Protein AF-A0A218ZI82-F1 (afdb_monomer_lite)

Secondary structure (DSSP, 8-state):
--GGGT---HHHHHHHHHHHHHHHHHHHHHHHHHT---SSS--HHHHHHHHHHHHHHHHHHHHHHHHHHHHHHHHHHHHHHHHHHHHHHHHHHHHHHHHHHHHHHHHHHHHHHHTS-----TTTTT--TT---TTTTSTT--GGGGS-PPPHHHHHHH-GGGTT--HHHHHHHHHHHHHHHHHHHHHHHHHHHHHHHHHHHHHHHHHHHHHHHHHHHHHHHHHHHHHHHHHHHHHHHHTS-----

Structure (mmCIF, N/CA/C/O backbone):
data_AF-A0A218ZI82-F1
#
_entry.id   AF-A0A218ZI82-F1
#
loop_
_atom_site.group_PDB
_atom_site.id
_atom_site.type_symbol
_atom_site.label_atom_id
_atom_site.label_alt_id
_atom_site.label_comp_id
_atom_site.label_asym_id
_atom_site.label_entity_id
_atom_site.label_seq_id
_atom_site.pdbx_PDB_ins_code
_atom_site.Cartn_x
_atom_site.Cartn_y
_atom_site.Cartn_z
_atom_site.occupancy
_atom_site.B_iso_or_equiv
_atom_site.auth_seq_id
_atom_site.auth_comp_id
_atom_site.auth_asym_id
_atom_site.auth_atom_id
_atom_site.pdbx_PDB_model_num
ATOM 1 N N . MET A 1 1 ? -46.380 2.195 38.149 1.00 50.06 1 MET A N 1
ATOM 2 C CA . MET A 1 1 ? -45.122 1.448 37.975 1.00 50.06 1 MET A CA 1
ATOM 3 C C . MET A 1 1 ? -44.374 1.480 39.283 1.00 50.06 1 MET A C 1
ATOM 5 O O . MET A 1 1 ? -43.946 2.550 39.705 1.00 50.06 1 MET A O 1
ATOM 9 N N . THR A 1 2 ? -44.307 0.345 39.970 1.00 67.00 2 THR A N 1
ATOM 10 C CA . THR A 1 2 ? -43.496 0.243 41.190 1.00 67.00 2 THR A CA 1
ATOM 11 C C . THR A 1 2 ? -42.053 -0.095 40.797 1.00 67.00 2 THR A C 1
ATOM 13 O O . THR A 1 2 ? -41.847 -0.785 39.801 1.00 67.00 2 THR A O 1
ATOM 16 N N . PRO A 1 3 ? -41.025 0.358 41.535 1.00 62.84 3 PRO A N 1
ATOM 17 C CA . PRO A 1 3 ? -39.622 0.081 41.198 1.00 62.84 3 PRO A CA 1
ATOM 18 C C . PRO A 1 3 ? -39.290 -1.423 41.112 1.00 62.84 3 PRO A C 1
ATOM 20 O O . PRO A 1 3 ? -38.352 -1.801 40.417 1.00 62.84 3 PRO A O 1
ATOM 23 N N . LYS A 1 4 ? -40.102 -2.288 41.739 1.00 62.34 4 LYS A N 1
ATOM 24 C CA . LYS A 1 4 ? -40.017 -3.754 41.632 1.00 62.34 4 LYS A CA 1
ATOM 25 C C . LYS A 1 4 ? -40.293 -4.292 40.221 1.00 62.34 4 LYS A C 1
ATOM 27 O O . LYS A 1 4 ? -39.824 -5.374 39.902 1.00 62.34 4 LYS A O 1
ATOM 32 N N . GLU A 1 5 ? -41.028 -3.555 39.389 1.00 69.75 5 GLU A N 1
ATOM 33 C CA . GLU A 1 5 ? -41.383 -3.961 38.017 1.00 69.75 5 GLU A CA 1
ATOM 34 C C . GLU A 1 5 ? -40.323 -3.549 36.980 1.00 69.75 5 GLU A C 1
ATOM 36 O O . GLU A 1 5 ? -40.338 -4.050 35.862 1.00 69.75 5 GLU A O 1
ATOM 41 N N . ILE A 1 6 ? -39.415 -2.630 37.332 1.00 82.06 6 ILE A N 1
ATOM 42 C CA . ILE A 1 6 ? -38.429 -2.033 36.408 1.00 82.06 6 ILE A CA 1
ATOM 43 C C . ILE A 1 6 ? -37.055 -2.701 36.548 1.00 82.06 6 ILE A C 1
ATOM 45 O O . ILE A 1 6 ? -36.291 -2.778 35.588 1.00 82.06 6 ILE A O 1
ATOM 49 N N . VAL A 1 7 ? -36.721 -3.174 37.749 1.00 79.88 7 VAL A N 1
ATOM 50 C CA . VAL A 1 7 ? -35.417 -3.772 38.039 1.00 79.88 7 VAL A CA 1
ATOM 51 C C . VAL A 1 7 ? -35.447 -5.261 37.700 1.00 79.88 7 VAL A C 1
ATOM 53 O O . VAL A 1 7 ? -36.027 -6.052 38.437 1.00 79.88 7 VAL A O 1
ATOM 56 N N . THR A 1 8 ? -34.805 -5.646 36.598 1.00 87.88 8 THR A N 1
ATOM 57 C CA . THR A 1 8 ? -34.736 -7.044 36.126 1.00 87.88 8 THR A CA 1
ATOM 58 C C . THR A 1 8 ? -33.552 -7.822 36.705 1.00 87.88 8 THR A C 1
ATOM 60 O O . THR A 1 8 ? -33.582 -9.048 36.740 1.00 87.88 8 THR A O 1
ATOM 63 N N . ASP A 1 9 ? -32.500 -7.124 37.141 1.00 86.69 9 ASP A N 1
ATOM 64 C CA . ASP A 1 9 ? -31.278 -7.754 37.643 1.00 86.69 9 ASP A CA 1
ATOM 65 C C . ASP A 1 9 ? -31.524 -8.403 39.021 1.00 86.69 9 ASP A C 1
ATOM 67 O O . ASP A 1 9 ? -31.965 -7.710 39.948 1.00 86.69 9 ASP A O 1
ATOM 71 N N . PRO A 1 10 ? -31.223 -9.704 39.194 1.00 88.12 10 PRO A N 1
ATOM 72 C CA . PRO A 1 10 ? -31.489 -10.427 40.435 1.00 88.12 10 PRO A CA 1
ATOM 73 C C . PRO A 1 10 ? -30.726 -9.854 41.639 1.00 88.12 10 PRO A C 1
ATOM 75 O O . PRO A 1 10 ? -31.254 -9.842 42.751 1.00 88.12 10 PRO A O 1
ATOM 78 N N . SER A 1 11 ? -29.509 -9.335 41.446 1.00 86.81 11 SER A N 1
ATOM 79 C CA . SER A 1 11 ? -28.712 -8.735 42.525 1.00 86.81 11 SER A CA 1
ATOM 80 C C . SER A 1 11 ? -29.319 -7.414 43.010 1.00 86.81 11 SER A C 1
ATOM 82 O O . SER A 1 11 ? -29.399 -7.154 44.214 1.00 86.81 11 SER A O 1
ATOM 84 N N . LEU A 1 12 ? -29.838 -6.611 42.077 1.00 86.19 12 LEU A N 1
ATOM 85 C CA . LEU A 1 12 ? -30.515 -5.353 42.376 1.00 86.19 12 LEU A CA 1
ATOM 86 C C . LEU A 1 12 ? -31.898 -5.586 42.992 1.00 86.19 12 LEU A C 1
ATOM 88 O O . LEU A 1 12 ? -32.300 -4.832 43.876 1.00 86.19 12 LEU A O 1
ATOM 92 N N . GLN A 1 13 ? -32.605 -6.645 42.590 1.00 89.81 13 GLN A N 1
ATOM 93 C CA . GLN A 1 13 ? -33.856 -7.057 43.231 1.00 89.81 13 GLN A CA 1
ATOM 94 C C . GLN A 1 13 ? -33.640 -7.453 44.698 1.00 89.81 13 GLN A C 1
ATOM 96 O O . GLN A 1 13 ? -34.409 -7.021 45.558 1.00 89.81 13 GLN A O 1
ATOM 101 N N . LEU A 1 14 ? -32.573 -8.206 44.999 1.00 90.19 14 LEU A N 1
ATOM 102 C CA . LEU A 1 14 ? -32.198 -8.573 46.371 1.00 90.19 14 LEU A CA 1
ATOM 103 C C . LEU A 1 14 ? -31.809 -7.353 47.219 1.00 90.19 14 LEU A C 1
ATOM 105 O O . LEU A 1 14 ? -32.191 -7.258 48.385 1.00 90.19 14 LEU A O 1
ATOM 109 N N . ALA A 1 15 ? -31.079 -6.394 46.643 1.00 90.75 15 ALA A N 1
ATOM 110 C CA . ALA A 1 15 ? -30.766 -5.135 47.318 1.00 90.75 15 ALA A CA 1
ATOM 111 C C . ALA A 1 15 ? -32.031 -4.308 47.591 1.00 90.75 15 ALA A C 1
ATOM 113 O O . ALA A 1 15 ? -32.190 -3.759 48.683 1.00 90.75 15 ALA A O 1
ATOM 114 N N . LEU A 1 16 ? -32.962 -4.270 46.633 1.00 90.88 16 LEU A N 1
ATOM 115 C CA . LEU A 1 16 ? -34.231 -3.565 46.768 1.00 90.88 16 LEU A CA 1
ATOM 116 C C . LEU A 1 16 ? -35.115 -4.191 47.857 1.00 90.88 16 LEU A C 1
ATOM 118 O O . LEU A 1 16 ? -35.653 -3.454 48.685 1.00 90.88 16 LEU A O 1
ATOM 122 N N . SER A 1 17 ? -35.225 -5.523 47.914 1.00 91.31 17 SER A N 1
ATOM 123 C CA . SER A 1 17 ? -35.977 -6.207 48.975 1.00 91.31 17 SER A CA 1
ATOM 124 C C . SER A 1 17 ? -35.339 -6.000 50.347 1.00 91.31 17 SER A C 1
ATOM 126 O O . SER A 1 17 ? -36.022 -5.541 51.256 1.00 91.31 17 SER A O 1
ATOM 128 N N . ALA A 1 18 ? -34.022 -6.202 50.476 1.00 92.00 18 ALA A N 1
ATOM 129 C CA . ALA A 1 18 ? -33.306 -5.989 51.735 1.00 92.00 18 ALA A CA 1
ATOM 130 C C . ALA A 1 18 ? -33.406 -4.532 52.222 1.00 92.00 18 ALA A C 1
ATOM 132 O O . ALA A 1 18 ? -33.455 -4.277 53.426 1.00 92.00 18 ALA A O 1
ATOM 133 N N . SER A 1 19 ? -33.467 -3.564 51.299 1.00 93.19 19 SER A N 1
ATOM 134 C CA . SER A 1 19 ? -33.641 -2.148 51.643 1.00 93.19 19 SER A CA 1
ATOM 135 C C . SER A 1 19 ? -35.048 -1.840 52.156 1.00 93.19 19 SER A C 1
ATOM 137 O O . SER A 1 19 ? -35.191 -1.128 53.151 1.00 93.19 19 SER A O 1
ATOM 139 N N . ALA A 1 20 ? -36.074 -2.432 51.535 1.00 93.00 20 ALA A N 1
ATOM 140 C CA . ALA A 1 20 ? -37.458 -2.322 51.981 1.00 93.00 20 ALA A CA 1
ATOM 141 C C . ALA A 1 20 ? -37.663 -2.991 53.350 1.00 93.00 20 ALA A C 1
ATOM 143 O O . ALA A 1 20 ? -38.304 -2.408 54.224 1.00 93.00 20 ALA A O 1
ATOM 144 N N . ASP A 1 21 ? -37.062 -4.163 53.567 1.00 93.06 21 ASP A N 1
ATOM 145 C CA . ASP A 1 21 ? -37.126 -4.890 54.837 1.00 93.06 21 ASP A CA 1
ATOM 146 C C . ASP A 1 21 ? -36.401 -4.124 55.959 1.00 93.06 21 ASP A C 1
ATOM 148 O O . ASP A 1 21 ? -36.926 -3.990 57.068 1.00 93.06 21 ASP A O 1
ATOM 152 N N . ALA A 1 22 ? -35.237 -3.528 55.664 1.00 94.31 22 ALA A N 1
ATOM 153 C CA . ALA A 1 22 ? -34.523 -2.655 56.598 1.00 94.31 22 ALA A CA 1
ATOM 154 C C . ALA A 1 22 ? -35.347 -1.413 56.971 1.00 94.31 22 ALA A C 1
ATOM 156 O O . ALA A 1 22 ? -35.402 -1.034 58.143 1.00 94.31 22 ALA A O 1
ATOM 157 N N . GLN A 1 23 ? -35.998 -0.785 55.987 1.00 94.00 23 GLN A N 1
ATOM 158 C CA . GLN A 1 23 ? -36.855 0.378 56.204 1.00 94.00 23 GLN A CA 1
ATOM 159 C C . GLN A 1 23 ? -38.076 0.015 57.057 1.00 94.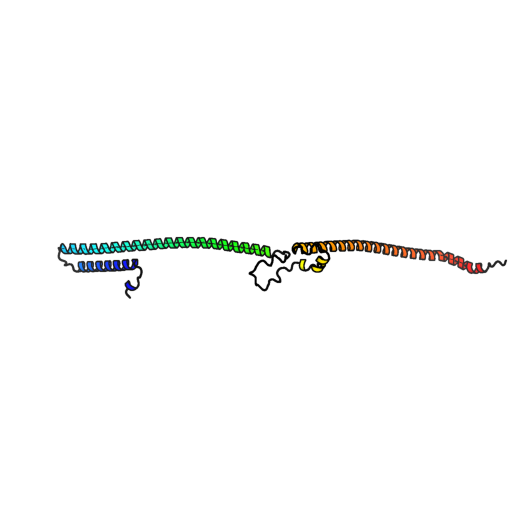00 23 GLN A C 1
ATOM 161 O O . GLN A 1 23 ? -38.366 0.710 58.030 1.00 94.00 23 GLN A O 1
ATOM 166 N N . ALA A 1 24 ? -38.758 -1.088 56.740 1.00 93.38 24 ALA A N 1
ATOM 167 C CA . ALA A 1 24 ? -39.904 -1.569 57.503 1.00 93.38 24 ALA A CA 1
ATOM 168 C C . ALA A 1 24 ? -39.520 -1.887 58.957 1.00 93.38 24 ALA A C 1
ATOM 170 O O . ALA A 1 24 ? -40.218 -1.472 59.885 1.00 93.38 24 ALA A O 1
ATOM 171 N N . ALA A 1 25 ? -38.376 -2.546 59.177 1.00 92.19 25 ALA A N 1
ATOM 172 C CA . ALA A 1 25 ? -37.858 -2.825 60.515 1.00 92.19 25 ALA A CA 1
ATOM 173 C C . ALA A 1 25 ? -37.511 -1.538 61.289 1.00 92.19 25 ALA A C 1
ATOM 175 O O . ALA A 1 25 ? -37.770 -1.453 62.490 1.00 92.19 25 ALA A O 1
ATOM 176 N N . ALA A 1 26 ? -36.963 -0.519 60.614 1.00 93.56 26 ALA A N 1
ATOM 177 C CA . ALA A 1 26 ? -36.641 0.772 61.226 1.00 93.56 26 ALA A CA 1
ATOM 178 C C . ALA A 1 26 ? -37.896 1.536 61.666 1.00 93.56 26 ALA A C 1
ATOM 180 O O . ALA A 1 26 ? -37.942 2.029 62.792 1.00 93.56 26 ALA A O 1
ATOM 181 N N . VAL A 1 27 ? -38.913 1.597 60.800 1.00 93.88 27 VAL A N 1
ATOM 182 C CA . VAL A 1 27 ? -40.205 2.236 61.098 1.00 93.88 27 VAL A CA 1
ATOM 183 C C . VAL A 1 27 ? -40.900 1.509 62.247 1.00 93.88 27 VAL A C 1
ATOM 185 O O . VAL A 1 27 ? -41.271 2.141 63.229 1.00 93.88 27 VAL A O 1
ATOM 188 N N . THR A 1 28 ? -40.952 0.175 62.200 1.00 91.62 28 THR A N 1
ATOM 189 C CA . THR A 1 28 ? -41.553 -0.644 63.268 1.00 91.62 28 THR A CA 1
ATOM 190 C C . THR A 1 28 ? -40.874 -0.407 64.621 1.00 91.62 28 THR A C 1
ATOM 192 O O . THR A 1 28 ? -41.538 -0.299 65.651 1.00 91.62 28 THR A O 1
ATOM 195 N N . LEU A 1 29 ? -39.541 -0.305 64.641 1.00 90.75 29 LEU A N 1
ATOM 196 C CA . LEU A 1 29 ? -38.789 -0.003 65.858 1.00 90.75 29 LEU A CA 1
ATOM 197 C C . LEU A 1 29 ? -39.065 1.417 66.365 1.00 90.75 29 LEU A C 1
ATOM 199 O O . LEU A 1 29 ? -39.169 1.611 67.576 1.00 90.75 29 LEU A O 1
ATOM 203 N N . LEU A 1 30 ? -39.174 2.397 65.465 1.00 91.88 30 LEU A N 1
ATOM 204 C CA . LEU A 1 30 ? -39.479 3.781 65.819 1.00 91.88 30 LEU A CA 1
ATOM 205 C C . LEU A 1 30 ? -40.883 3.898 66.421 1.00 91.88 30 LEU A C 1
ATOM 207 O O . LEU A 1 30 ? -41.027 4.487 67.488 1.00 91.88 30 LEU A O 1
ATOM 211 N N . ASP A 1 31 ? -41.884 3.269 65.806 1.00 90.06 31 ASP A N 1
ATOM 212 C CA . ASP A 1 31 ? -43.266 3.242 66.298 1.00 90.06 31 ASP A CA 1
ATOM 213 C C . ASP A 1 31 ? -43.357 2.570 67.677 1.00 90.06 31 ASP A C 1
ATOM 215 O O . ASP A 1 31 ? -44.041 3.063 68.580 1.00 90.06 31 ASP A O 1
ATOM 219 N N . PHE A 1 32 ? -42.606 1.480 67.878 1.00 85.50 32 PHE A N 1
ATOM 220 C CA . PHE A 1 32 ? -42.545 0.766 69.154 1.00 85.50 32 PHE A CA 1
ATOM 221 C C . PHE A 1 32 ? -41.892 1.599 70.268 1.00 85.50 32 PHE A C 1
ATOM 223 O O . PHE A 1 32 ? -42.346 1.573 71.411 1.00 85.50 32 PHE A O 1
ATOM 230 N N . VAL A 1 33 ? -40.839 2.361 69.947 1.00 87.44 33 VAL A N 1
ATOM 231 C CA . VAL A 1 33 ? -40.165 3.258 70.901 1.00 87.44 33 VAL A CA 1
ATOM 232 C C . VAL A 1 33 ? -41.017 4.494 71.206 1.00 87.44 33 VAL A C 1
ATOM 234 O O . VAL A 1 33 ? -41.087 4.904 72.362 1.00 87.44 33 VAL A O 1
ATOM 237 N N . SER A 1 34 ? -41.697 5.055 70.204 1.00 86.94 34 SER A N 1
ATOM 238 C CA . SER A 1 34 ? -42.591 6.212 70.352 1.00 86.94 34 SER A CA 1
ATOM 239 C C . SER A 1 34 ? -43.861 5.898 71.151 1.00 86.94 34 SER A C 1
ATOM 241 O O . SER A 1 34 ? -44.409 6.788 71.794 1.00 86.94 34 SER A O 1
ATOM 243 N N . SER A 1 35 ? -44.315 4.641 71.157 1.00 83.50 35 SER A N 1
ATOM 244 C CA . SER A 1 35 ? -45.497 4.186 71.911 1.00 83.50 35 SER A CA 1
ATOM 245 C C . SER A 1 35 ? -45.203 3.840 73.382 1.00 83.50 35 SER A C 1
ATOM 247 O O . SER A 1 35 ? -46.080 3.344 74.091 1.00 83.50 35 SER A O 1
ATOM 249 N N . ALA A 1 36 ? -43.971 4.056 73.858 1.00 76.00 36 ALA A N 1
ATOM 250 C CA . ALA A 1 36 ? -43.557 3.692 75.210 1.00 76.00 36 ALA A CA 1
ATOM 251 C C . ALA A 1 36 ? -44.148 4.636 76.284 1.00 76.00 36 ALA A C 1
ATOM 253 O O . ALA A 1 36 ? -44.084 5.857 76.126 1.00 76.00 36 ALA A O 1
ATOM 254 N N . PRO A 1 37 ? -44.667 4.117 77.415 1.00 69.50 37 PRO A N 1
ATOM 255 C CA . PRO A 1 37 ? -45.131 4.952 78.521 1.00 69.50 37 PRO A CA 1
ATOM 256 C C . PRO A 1 37 ? -43.950 5.646 79.222 1.00 69.50 37 PRO A C 1
ATOM 258 O O . PRO A 1 37 ? -42.933 5.021 79.517 1.00 69.50 37 PRO A O 1
ATOM 261 N N . SER A 1 38 ? -44.098 6.932 79.548 1.00 61.75 38 SER A N 1
ATOM 262 C CA . SER A 1 38 ? -43.089 7.791 80.198 1.00 61.75 38 SER A CA 1
ATOM 263 C C . SER A 1 38 ? -42.834 7.484 81.688 1.00 61.75 38 SER A C 1
ATOM 265 O O . SER A 1 38 ? -42.167 8.251 82.383 1.00 61.75 38 SER A O 1
ATOM 267 N N . THR A 1 39 ? -43.346 6.363 82.203 1.00 53.22 39 THR A N 1
ATOM 268 C CA . THR A 1 39 ? -43.225 5.959 83.610 1.00 53.22 39 THR A CA 1
ATOM 269 C C . THR A 1 39 ? -41.877 5.289 83.898 1.00 53.22 39 THR A C 1
ATOM 271 O O . THR A 1 39 ? -41.406 4.445 83.141 1.00 53.22 39 THR A O 1
ATOM 274 N N . SER A 1 40 ? -41.269 5.654 85.026 1.00 54.28 40 SER A N 1
ATOM 275 C CA . SER A 1 40 ? -39.845 5.553 85.388 1.00 54.28 40 SER A CA 1
ATOM 276 C C . SER A 1 40 ? -39.217 4.155 85.572 1.00 54.28 40 SER A C 1
ATOM 278 O O . SER A 1 40 ? -38.083 4.062 86.038 1.00 54.28 40 SER A O 1
ATOM 280 N N . SER A 1 41 ? -39.857 3.067 85.142 1.00 56.56 41 SER A N 1
ATOM 281 C CA . SER A 1 41 ? -39.168 1.791 84.913 1.00 56.56 41 SER A CA 1
ATOM 282 C C . SER A 1 41 ? -39.679 1.154 83.621 1.00 56.56 41 SER A C 1
ATOM 284 O O . SER A 1 41 ? -40.787 0.629 83.538 1.00 56.56 41 SER A O 1
ATOM 286 N N . THR A 1 42 ? -38.877 1.229 82.557 1.00 63.91 42 THR A N 1
ATOM 287 C CA . THR A 1 42 ? -39.177 0.491 81.326 1.00 63.91 42 THR A CA 1
ATOM 288 C C . THR A 1 42 ? -39.231 -0.995 81.669 1.00 63.91 42 THR A C 1
ATOM 290 O O . THR A 1 42 ? -38.249 -1.556 82.154 1.00 63.91 42 THR A O 1
ATOM 293 N N . SER A 1 43 ? -40.393 -1.624 81.470 1.00 78.25 43 SER A N 1
ATOM 294 C CA . SER A 1 43 ? -40.591 -3.048 81.757 1.00 78.25 43 SER A CA 1
ATOM 295 C C . SER A 1 43 ? -39.476 -3.883 81.112 1.00 78.25 43 SER A C 1
ATOM 297 O O . SER A 1 43 ? -39.113 -3.650 79.958 1.00 78.25 43 SER A O 1
ATOM 299 N N . HIS A 1 44 ? -38.928 -4.863 81.837 1.00 81.25 44 HIS A N 1
ATOM 300 C CA . HIS A 1 44 ? -37.880 -5.759 81.328 1.00 81.25 44 HIS A CA 1
ATOM 301 C C . HIS A 1 44 ? -38.297 -6.429 80.002 1.00 81.25 44 HIS A C 1
ATOM 303 O O . HIS A 1 44 ? -37.489 -6.569 79.086 1.00 81.25 44 HIS A O 1
ATOM 309 N N . GLU A 1 45 ? -39.589 -6.736 79.850 1.00 84.69 45 GLU A N 1
ATOM 310 C CA . GLU A 1 45 ? -40.165 -7.256 78.605 1.00 84.69 45 GLU A CA 1
ATOM 311 C C . GLU A 1 45 ? -40.078 -6.241 77.450 1.00 84.69 45 GLU A C 1
ATOM 313 O O . GLU A 1 45 ? -39.730 -6.597 76.325 1.00 84.69 45 GLU A O 1
ATOM 318 N N . PHE A 1 46 ? -40.301 -4.952 77.725 1.00 84.50 46 PHE A N 1
ATOM 319 C CA . PHE A 1 46 ? -40.171 -3.885 76.729 1.00 84.50 46 PHE A CA 1
ATOM 320 C C . PHE A 1 46 ? -38.723 -3.759 76.228 1.00 84.50 46 PHE A C 1
ATOM 322 O O . PHE A 1 46 ? -38.486 -3.677 75.022 1.00 84.50 46 PHE A O 1
ATOM 329 N N . GLN A 1 47 ? -37.738 -3.829 77.130 1.00 85.62 47 GLN A N 1
ATOM 330 C CA . GLN A 1 47 ? -36.319 -3.813 76.751 1.00 85.62 47 GLN A CA 1
ATOM 331 C C . GLN A 1 47 ? -35.927 -5.035 75.906 1.00 85.62 47 GLN A C 1
ATOM 333 O O . GLN A 1 47 ? -35.175 -4.899 74.934 1.00 85.62 47 GLN A O 1
ATOM 338 N N . ILE A 1 48 ? -36.475 -6.218 76.216 1.00 87.62 48 ILE A N 1
ATOM 339 C CA . ILE A 1 48 ? -36.274 -7.431 75.414 1.00 87.62 48 ILE A CA 1
ATOM 340 C C . ILE A 1 48 ? -36.820 -7.234 73.995 1.00 87.62 48 ILE A C 1
ATOM 342 O O . ILE A 1 48 ? -36.106 -7.523 73.032 1.00 87.62 48 ILE A O 1
ATOM 346 N N . GLN A 1 49 ? -38.036 -6.707 73.837 1.00 86.19 49 GLN A N 1
ATOM 347 C CA . GLN A 1 49 ? -38.640 -6.473 72.519 1.00 86.19 49 GLN A CA 1
ATOM 348 C C . GLN A 1 49 ? -37.860 -5.437 71.696 1.00 86.19 49 GLN A C 1
ATOM 350 O O . GLN A 1 49 ? -37.544 -5.693 70.532 1.00 86.19 49 GLN A O 1
ATOM 355 N N . VAL A 1 50 ? -37.427 -4.329 72.314 1.00 88.31 50 VAL A N 1
ATOM 356 C CA . VAL A 1 50 ? -36.538 -3.347 71.663 1.00 88.31 50 VAL A CA 1
ATOM 357 C C . VAL A 1 50 ? -35.236 -4.013 71.208 1.00 88.31 50 VAL A C 1
ATOM 359 O O . VAL A 1 50 ? -34.782 -3.786 70.087 1.00 88.31 50 VAL A O 1
ATOM 362 N N . SER A 1 51 ? -34.633 -4.870 72.037 1.00 90.69 51 SER A N 1
ATOM 363 C CA . SER A 1 51 ? -33.391 -5.565 71.676 1.00 90.69 51 SER A CA 1
ATOM 364 C C . SER A 1 51 ? -33.571 -6.536 70.499 1.00 90.69 51 SER A C 1
ATOM 366 O O . SER A 1 51 ? -32.681 -6.633 69.654 1.00 90.69 51 SER A O 1
ATOM 368 N N . LYS A 1 52 ? -34.727 -7.213 70.398 1.00 90.56 52 LYS A N 1
ATOM 369 C CA . LYS A 1 52 ? -35.071 -8.102 69.275 1.00 90.56 52 LYS A CA 1
ATOM 370 C C . LYS A 1 52 ? -35.206 -7.313 67.974 1.00 90.56 52 LYS A C 1
ATOM 372 O O . LYS A 1 52 ? -34.551 -7.658 66.993 1.00 90.56 52 LYS A O 1
ATOM 377 N N . GLN A 1 53 ? -35.971 -6.220 67.992 1.00 89.62 53 GLN A N 1
ATOM 378 C CA . GLN A 1 53 ? -36.153 -5.362 66.816 1.00 89.62 53 GLN A CA 1
ATOM 379 C C . GLN A 1 53 ? -34.837 -4.696 66.382 1.00 89.62 53 GLN A C 1
ATOM 381 O O . GLN A 1 53 ? -34.527 -4.646 65.193 1.00 89.62 53 GLN A O 1
ATOM 386 N N . ARG A 1 54 ? -33.986 -4.281 67.335 1.00 92.88 54 ARG A N 1
ATOM 387 C CA . ARG A 1 54 ? -32.631 -3.775 67.038 1.00 92.88 54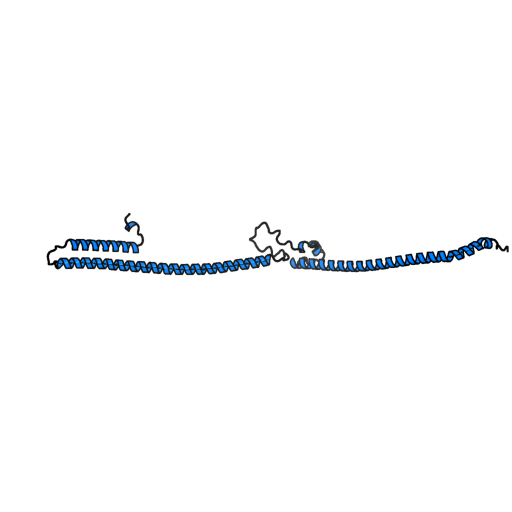 ARG A CA 1
ATOM 388 C C . ARG A 1 54 ? -31.748 -4.824 66.366 1.00 92.88 54 ARG A C 1
ATOM 390 O O . ARG A 1 54 ? -31.048 -4.496 65.413 1.00 92.88 54 ARG A O 1
ATOM 397 N N . LYS A 1 55 ? -31.763 -6.072 66.846 1.00 94.25 55 LYS A N 1
ATOM 398 C CA . LYS A 1 55 ? -30.993 -7.171 66.235 1.00 94.25 55 LYS A CA 1
ATOM 399 C C . LYS A 1 55 ? -31.451 -7.450 64.804 1.00 94.25 55 LYS A C 1
ATOM 401 O O . LYS A 1 55 ? -30.602 -7.626 63.936 1.00 94.25 55 LYS A O 1
ATOM 406 N N . LEU A 1 56 ? -32.763 -7.430 64.559 1.00 92.81 56 LEU A N 1
ATOM 407 C CA . LEU A 1 56 ? -33.333 -7.607 63.223 1.00 92.81 56 LEU A CA 1
ATOM 408 C C . LEU A 1 56 ? -32.894 -6.487 62.264 1.00 92.81 56 LEU A C 1
ATOM 410 O O . LEU A 1 56 ? -32.387 -6.770 61.183 1.00 92.81 56 LEU A O 1
ATOM 414 N N . LEU A 1 57 ? -32.993 -5.224 62.692 1.00 93.50 57 LEU A N 1
ATOM 415 C CA . LEU A 1 57 ? -32.512 -4.075 61.917 1.00 93.50 57 LEU A CA 1
ATOM 416 C C . LEU A 1 57 ? -31.017 -4.198 61.578 1.00 93.50 57 LEU A C 1
ATOM 418 O O . LEU A 1 57 ? -30.611 -3.990 60.436 1.00 93.50 57 LEU A O 1
ATOM 422 N N . LEU A 1 58 ? -30.185 -4.537 62.567 1.00 95.25 58 LEU A N 1
ATOM 423 C CA . LEU A 1 58 ? -28.742 -4.689 62.370 1.00 95.25 58 LEU A CA 1
ATOM 424 C C . LEU A 1 58 ? -28.404 -5.816 61.386 1.00 95.25 58 LEU A C 1
ATOM 426 O O . LEU A 1 58 ? -27.449 -5.667 60.623 1.00 95.25 58 LEU A O 1
ATOM 430 N N . ALA A 1 59 ? -29.187 -6.898 61.365 1.00 95.88 59 ALA A N 1
ATOM 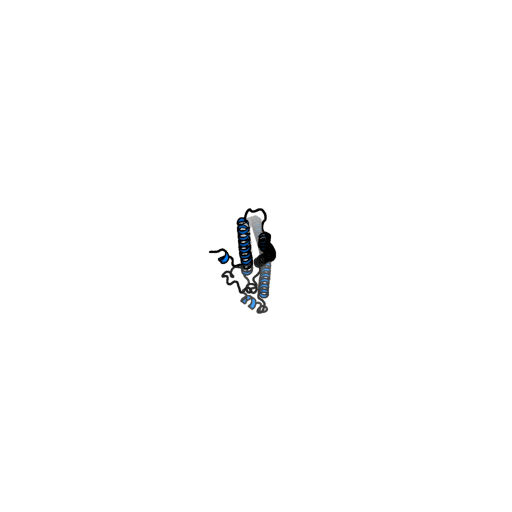431 C CA . ALA A 1 59 ? -29.036 -7.977 60.392 1.00 95.88 59 ALA A CA 1
ATOM 432 C C . ALA A 1 59 ? -29.311 -7.492 58.959 1.00 95.88 59 ALA A C 1
ATOM 434 O O . ALA A 1 59 ? -28.468 -7.690 58.082 1.00 95.88 59 ALA A O 1
ATOM 435 N N . TYR A 1 60 ? -30.416 -6.772 58.728 1.00 94.44 60 TYR A N 1
ATOM 436 C CA . TYR A 1 60 ? -30.708 -6.201 57.407 1.00 94.44 60 TYR A CA 1
ATOM 437 C C . TYR A 1 60 ? -29.670 -5.155 56.973 1.00 94.44 60 TYR A C 1
ATOM 439 O O . TYR A 1 60 ? -29.238 -5.139 55.821 1.00 94.44 60 TYR A O 1
ATOM 447 N N . LEU A 1 61 ? -29.182 -4.316 57.894 1.00 94.38 61 LEU A N 1
ATOM 448 C CA . LEU A 1 61 ? -28.107 -3.361 57.596 1.00 94.38 61 LEU A CA 1
ATOM 449 C C . LEU A 1 61 ? -26.779 -4.054 57.257 1.00 94.38 61 LEU A C 1
ATOM 451 O O . LEU A 1 61 ? -26.025 -3.558 56.420 1.00 94.38 61 LEU A O 1
ATOM 455 N N . ALA A 1 62 ? -26.467 -5.186 57.892 1.00 95.75 62 ALA A N 1
ATOM 456 C CA . ALA A 1 62 ? -25.306 -5.995 57.530 1.00 95.75 62 ALA A CA 1
ATOM 457 C C . ALA A 1 62 ? -25.465 -6.606 56.129 1.00 95.75 62 ALA A C 1
ATOM 459 O O . ALA A 1 62 ? -24.525 -6.537 55.337 1.00 95.75 62 ALA A O 1
ATOM 460 N N . GLN A 1 63 ? -26.655 -7.119 55.797 1.00 94.75 63 GLN A N 1
ATOM 461 C CA . GLN A 1 63 ? -26.971 -7.629 54.460 1.00 94.75 63 GLN A CA 1
ATOM 462 C C . GLN A 1 63 ? -26.805 -6.544 53.386 1.00 94.75 63 GLN A C 1
ATOM 464 O O . GLN A 1 63 ? -26.125 -6.774 52.388 1.00 94.75 63 GLN A O 1
ATOM 469 N N . LEU A 1 64 ? -27.338 -5.339 53.615 1.00 94.12 64 LEU A N 1
ATOM 470 C CA . LEU A 1 64 ? -27.192 -4.206 52.695 1.00 94.12 64 LEU A CA 1
ATOM 471 C C . LEU A 1 64 ? -25.731 -3.797 52.479 1.00 94.12 64 LEU A C 1
ATOM 473 O O . LEU A 1 64 ? -25.325 -3.523 51.351 1.00 94.12 64 LEU A O 1
ATOM 477 N N . ARG A 1 65 ? -24.916 -3.782 53.541 1.00 94.94 65 ARG A N 1
ATOM 478 C CA . ARG A 1 65 ? -23.474 -3.504 53.422 1.00 94.94 65 ARG A CA 1
ATOM 479 C C . ARG A 1 65 ? -22.741 -4.585 52.628 1.00 94.94 65 ARG A C 1
ATOM 481 O O . ARG A 1 65 ? -21.818 -4.247 51.888 1.00 94.94 65 ARG A O 1
ATOM 488 N N . GLY A 1 66 ? -23.147 -5.848 52.775 1.00 95.06 66 GLY A N 1
ATOM 489 C CA . GLY A 1 66 ? -22.649 -6.964 51.969 1.00 95.06 66 GLY A CA 1
ATOM 490 C C . GLY A 1 66 ? -22.950 -6.756 50.487 1.00 95.06 66 GLY A C 1
ATOM 491 O O . GLY A 1 66 ? -22.025 -6.618 49.694 1.00 95.06 66 GLY A O 1
ATOM 492 N N . LEU A 1 67 ? -24.230 -6.576 50.147 1.00 93.38 67 LEU A N 1
ATOM 493 C CA . LEU A 1 67 ? -24.681 -6.352 48.768 1.00 93.38 67 LEU A CA 1
ATOM 494 C C . LEU A 1 67 ? -24.019 -5.127 48.118 1.00 93.38 67 LEU A C 1
ATOM 496 O O . LEU A 1 67 ? -23.644 -5.165 46.949 1.00 93.38 67 LEU A O 1
ATOM 500 N N . HIS A 1 68 ? -23.812 -4.049 48.878 1.00 93.06 68 HIS A N 1
ATOM 501 C CA . HIS A 1 68 ? -23.088 -2.871 48.401 1.00 93.06 68 HIS A CA 1
ATOM 502 C C . HIS A 1 68 ? -21.620 -3.180 48.073 1.00 93.06 68 HIS A C 1
ATOM 504 O O .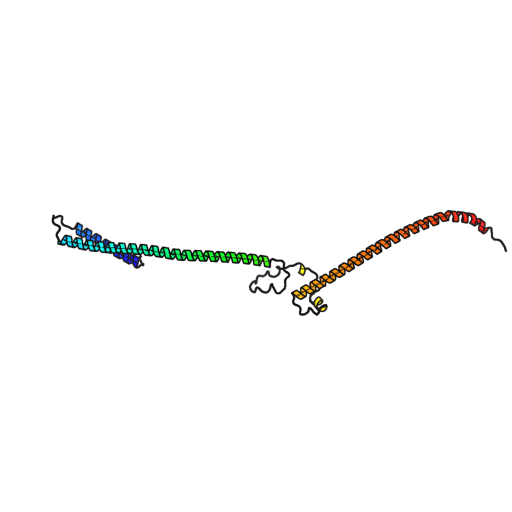 HIS A 1 68 ? -21.100 -2.737 47.049 1.00 93.06 68 HIS A O 1
ATOM 510 N N . ARG A 1 69 ? -20.934 -3.946 48.931 1.00 95.31 69 ARG A N 1
ATOM 511 C CA . ARG A 1 69 ? -19.550 -4.365 48.679 1.00 95.31 69 ARG A CA 1
ATOM 512 C C . ARG A 1 69 ? -19.467 -5.258 47.443 1.00 95.31 69 ARG A C 1
ATOM 514 O O . ARG A 1 69 ? -18.574 -5.044 46.626 1.00 95.31 69 ARG A O 1
ATOM 521 N N . ASP A 1 70 ? -20.400 -6.189 47.291 1.00 93.12 70 ASP A N 1
ATOM 522 C CA . ASP A 1 70 ? -20.448 -7.111 46.155 1.00 93.12 70 ASP A CA 1
ATOM 523 C C . ASP A 1 70 ? -20.682 -6.359 44.837 1.00 93.12 70 ASP A C 1
ATOM 525 O O . ASP A 1 70 ? -19.940 -6.559 43.874 1.00 93.12 70 ASP A O 1
ATOM 529 N N . ALA A 1 71 ? -21.616 -5.402 44.814 1.00 91.44 71 ALA A N 1
ATOM 530 C CA . ALA A 1 71 ? -21.853 -4.542 43.652 1.00 91.44 71 ALA A CA 1
ATOM 531 C C . ALA A 1 71 ? -20.607 -3.721 43.273 1.00 91.44 71 ALA A C 1
ATOM 533 O O . ALA A 1 71 ? -20.246 -3.624 42.100 1.00 91.44 71 ALA A O 1
ATOM 534 N N . HIS A 1 72 ? -19.902 -3.166 44.264 1.00 94.12 72 HIS A N 1
ATOM 535 C CA . HIS A 1 72 ? -18.649 -2.447 44.025 1.00 94.12 72 HIS A CA 1
ATOM 536 C C . HIS A 1 72 ? -17.538 -3.343 43.470 1.00 94.12 72 HIS A C 1
ATOM 538 O O . HIS A 1 72 ? -16.771 -2.899 42.611 1.00 94.12 72 HIS A O 1
ATOM 544 N N . LEU A 1 73 ? -17.429 -4.580 43.960 1.00 95.12 73 LEU A N 1
ATOM 545 C CA . LEU A 1 73 ? -16.444 -5.545 43.476 1.00 95.12 73 LEU A CA 1
ATOM 546 C C . LEU A 1 73 ? -16.753 -5.970 42.039 1.00 95.12 73 LEU A C 1
ATOM 548 O O . LEU A 1 73 ? -15.869 -5.867 41.191 1.00 95.12 73 LEU A O 1
ATOM 552 N N . SER A 1 74 ? -18.003 -6.322 41.738 1.00 93.69 74 SER A N 1
ATOM 553 C CA . SER A 1 74 ? -18.439 -6.670 40.380 1.00 93.69 74 SER A CA 1
ATOM 554 C C . SER A 1 74 ? -18.239 -5.511 39.392 1.00 93.69 74 SER A C 1
ATOM 556 O O . SER A 1 74 ? -17.716 -5.695 38.292 1.00 93.69 74 SER A O 1
ATOM 558 N N . ALA A 1 75 ? -18.541 -4.273 39.798 1.00 94.69 75 ALA A N 1
ATOM 559 C CA . ALA A 1 75 ? -18.280 -3.085 38.982 1.00 94.69 75 ALA A CA 1
ATOM 560 C C . ALA A 1 75 ? -16.778 -2.853 38.723 1.00 94.69 75 ALA A C 1
ATOM 562 O O . ALA A 1 75 ? -16.395 -2.288 37.699 1.00 94.69 75 ALA A O 1
ATOM 563 N N . ARG A 1 76 ? -15.901 -3.252 39.651 1.00 97.19 76 ARG A N 1
ATOM 564 C CA . ARG A 1 76 ? -14.447 -3.171 39.459 1.00 97.19 76 ARG A CA 1
ATOM 565 C C . ARG A 1 76 ? -13.939 -4.282 38.544 1.00 97.19 76 ARG A C 1
ATOM 567 O O . ARG A 1 76 ? -13.091 -4.014 37.701 1.00 97.19 76 ARG A O 1
ATOM 574 N N . GLU A 1 77 ? -14.455 -5.493 38.706 1.00 97.19 77 GLU A N 1
ATOM 575 C CA . GLU A 1 77 ? -14.115 -6.650 37.879 1.00 97.19 77 GLU A CA 1
ATOM 576 C C . GLU A 1 77 ? -14.515 -6.427 36.419 1.00 97.19 77 GLU A C 1
ATOM 578 O O . GLU A 1 77 ? -13.679 -6.522 35.527 1.00 97.19 77 GLU A O 1
ATOM 583 N N . THR A 1 78 ? -15.751 -5.995 36.176 1.00 96.38 78 THR A N 1
ATOM 584 C CA . THR A 1 78 ? -16.231 -5.631 34.833 1.00 96.38 78 THR A CA 1
ATOM 585 C C . THR A 1 78 ? -15.377 -4.537 34.192 1.00 96.38 78 THR A C 1
ATOM 587 O O . THR A 1 78 ? -15.032 -4.648 33.016 1.00 96.38 78 THR A O 1
ATOM 590 N N . LYS A 1 79 ? -14.948 -3.514 34.947 1.00 98.00 79 LYS A N 1
ATOM 591 C CA . LYS A 1 79 ? -13.994 -2.500 34.455 1.00 98.00 79 LYS A CA 1
ATOM 592 C C . LYS A 1 79 ? -12.633 -3.090 34.095 1.00 98.00 79 LYS A C 1
ATOM 594 O O . LYS A 1 79 ? -12.030 -2.638 33.129 1.00 98.00 79 LYS A O 1
ATOM 599 N N . ALA A 1 80 ? -12.143 -4.060 34.861 1.00 97.69 80 ALA A N 1
ATOM 600 C CA . ALA A 1 80 ? -10.865 -4.706 34.583 1.00 97.69 80 ALA A CA 1
ATOM 601 C C . ALA A 1 80 ? -10.944 -5.549 33.302 1.00 97.69 80 ALA A C 1
ATOM 603 O O . ALA A 1 80 ? -10.150 -5.335 32.392 1.00 97.69 80 ALA A O 1
ATOM 604 N N . VAL A 1 81 ? -11.962 -6.408 33.190 1.00 97.81 81 VAL A N 1
ATOM 605 C CA . VAL A 1 81 ? -12.193 -7.261 32.011 1.00 97.81 81 VAL A CA 1
ATOM 606 C C . VAL A 1 81 ? -12.414 -6.427 30.749 1.00 97.81 81 VAL A C 1
ATOM 608 O O . VAL A 1 81 ? -11.834 -6.704 29.704 1.00 97.81 81 VAL A O 1
ATOM 611 N N . THR A 1 82 ? -13.215 -5.363 30.829 1.00 97.94 82 THR A N 1
ATOM 612 C CA . THR A 1 82 ? -13.437 -4.485 29.667 1.00 97.94 82 THR A CA 1
ATOM 613 C C . THR A 1 82 ? -12.197 -3.681 29.286 1.00 97.94 82 THR A C 1
ATOM 615 O O . THR A 1 82 ? -11.991 -3.417 28.103 1.00 97.94 82 THR A O 1
ATOM 618 N N . ALA A 1 83 ? -11.353 -3.305 30.252 1.00 98.25 83 ALA A N 1
ATOM 619 C CA . ALA A 1 83 ? -10.081 -2.654 29.965 1.00 98.25 83 ALA A CA 1
ATOM 620 C C . ALA A 1 83 ? -9.079 -3.611 29.299 1.00 98.25 83 ALA A C 1
ATOM 622 O O . ALA A 1 83 ? -8.400 -3.197 28.365 1.00 98.25 83 ALA A O 1
ATOM 623 N N . GLU A 1 84 ? -9.013 -4.870 29.734 1.00 97.88 84 GLU A N 1
ATOM 624 C CA . GLU A 1 84 ? -8.157 -5.899 29.130 1.00 97.88 84 GLU A CA 1
ATOM 625 C C . GLU A 1 84 ? -8.580 -6.207 27.689 1.00 97.88 84 GLU A C 1
ATOM 627 O O . GLU A 1 84 ? -7.765 -6.099 26.773 1.00 97.88 84 GLU A O 1
ATOM 632 N N . ALA A 1 85 ? -9.873 -6.459 27.461 1.00 97.38 85 ALA A N 1
ATOM 633 C CA . ALA A 1 85 ? -10.405 -6.670 26.115 1.00 97.38 85 ALA A CA 1
ATOM 634 C C . ALA A 1 85 ? -10.148 -5.459 25.202 1.00 97.38 85 ALA A C 1
ATOM 636 O O . ALA A 1 85 ? -9.792 -5.609 24.034 1.00 97.38 85 ALA A O 1
ATOM 637 N N . ARG A 1 86 ? -10.274 -4.235 25.735 1.00 98.00 86 ARG A N 1
ATOM 638 C CA . ARG A 1 86 ? -9.939 -3.017 24.991 1.00 98.00 86 ARG A CA 1
ATOM 639 C C . ARG A 1 86 ? -8.455 -2.959 24.618 1.00 98.00 86 ARG A C 1
ATOM 641 O O . ARG A 1 86 ? -8.145 -2.629 23.480 1.00 98.00 86 ARG A O 1
ATOM 648 N N . GLN A 1 87 ? -7.552 -3.283 25.542 1.00 98.31 87 GLN A N 1
ATOM 649 C CA . GLN A 1 87 ? -6.111 -3.305 25.263 1.00 98.31 87 GLN A CA 1
ATOM 650 C C . GLN A 1 87 ? -5.760 -4.317 24.167 1.00 98.31 87 GLN A C 1
ATOM 652 O O . GLN A 1 87 ? -4.908 -4.038 23.323 1.00 98.31 87 GLN A O 1
ATOM 657 N N . GLU A 1 88 ? -6.426 -5.473 24.152 1.00 98.12 88 GLU A N 1
ATOM 658 C CA . GLU A 1 88 ? -6.250 -6.470 23.096 1.00 98.12 88 GLU A CA 1
ATOM 659 C C . GLU A 1 88 ? -6.716 -5.944 21.731 1.00 98.12 88 GLU A C 1
ATOM 661 O O . GLU A 1 88 ? -5.979 -6.050 20.748 1.00 98.12 88 GLU A O 1
ATOM 666 N N . VAL A 1 89 ? -7.886 -5.298 21.675 1.00 98.44 89 VAL A N 1
ATOM 667 C CA . VAL A 1 89 ? -8.387 -4.644 20.455 1.00 98.44 89 VAL A CA 1
ATOM 668 C C . VAL A 1 89 ? -7.415 -3.574 19.959 1.00 98.44 89 VAL A C 1
ATOM 670 O O . VAL A 1 89 ? -7.088 -3.553 18.773 1.00 98.44 89 VAL A O 1
ATOM 673 N N . ASP A 1 90 ? -6.907 -2.723 20.852 1.00 98.44 90 ASP A N 1
ATOM 674 C CA . ASP A 1 90 ? -5.967 -1.655 20.499 1.00 98.44 90 ASP A CA 1
ATOM 675 C C . ASP A 1 90 ? -4.650 -2.233 19.940 1.00 98.44 90 ASP A C 1
ATOM 677 O O . ASP A 1 90 ? -4.118 -1.745 18.938 1.00 98.44 90 ASP A O 1
ATOM 681 N N . LYS A 1 91 ? -4.152 -3.331 20.527 1.00 98.44 91 LYS A N 1
ATOM 682 C CA . LYS A 1 91 ? -2.971 -4.055 20.032 1.00 98.44 91 LYS A CA 1
ATOM 683 C C . LYS A 1 91 ? -3.196 -4.616 18.626 1.00 98.44 91 LYS A C 1
ATOM 685 O O . LYS A 1 91 ? -2.340 -4.435 17.758 1.00 98.44 91 LYS A O 1
ATOM 690 N N . LEU A 1 92 ? -4.322 -5.292 18.397 1.00 98.38 92 LEU A N 1
ATOM 691 C CA . LEU A 1 92 ? -4.664 -5.850 17.085 1.00 98.38 92 LEU A CA 1
ATOM 692 C C . LEU A 1 92 ? -4.857 -4.746 16.040 1.00 98.38 92 LEU A C 1
ATOM 694 O O . LEU A 1 92 ? -4.422 -4.895 14.901 1.00 98.38 92 LEU A O 1
ATOM 698 N N . HIS A 1 93 ? -5.451 -3.616 16.429 1.00 98.31 93 HIS A N 1
ATOM 699 C CA . HIS A 1 93 ? -5.618 -2.468 15.544 1.00 98.31 93 HIS A CA 1
ATOM 700 C C . HIS A 1 93 ? -4.268 -1.907 15.081 1.00 98.31 93 HIS A C 1
ATOM 702 O O . HIS A 1 93 ? -4.097 -1.628 13.896 1.00 98.31 93 HIS A O 1
ATOM 708 N N . LEU A 1 94 ? -3.287 -1.806 15.982 1.00 98.56 94 LEU A N 1
ATOM 709 C CA . LEU A 1 94 ? -1.934 -1.374 15.629 1.00 98.56 94 LEU A CA 1
ATOM 710 C C . LEU A 1 94 ? -1.235 -2.371 14.692 1.00 98.56 94 LEU A C 1
ATOM 712 O O . LEU A 1 94 ? -0.614 -1.964 13.713 1.00 98.56 94 LEU A O 1
ATOM 716 N N . GLN A 1 95 ? -1.376 -3.676 14.939 1.00 98.38 95 GLN A N 1
ATOM 717 C CA . GLN A 1 95 ? -0.844 -4.704 14.035 1.00 98.38 95 GLN A CA 1
ATOM 718 C C . GLN A 1 95 ? -1.473 -4.615 12.639 1.00 98.38 95 GLN A C 1
ATOM 720 O O . GLN A 1 95 ? -0.764 -4.680 11.638 1.00 98.38 95 GLN A O 1
ATOM 725 N N . LEU A 1 96 ? -2.787 -4.403 12.567 1.00 98.50 96 LEU A N 1
ATOM 726 C CA . LEU A 1 96 ? -3.496 -4.221 11.306 1.00 98.50 96 LEU A CA 1
ATOM 727 C C . LEU A 1 96 ? -3.027 -2.962 10.559 1.00 98.50 96 LEU A C 1
ATOM 729 O O . LEU A 1 96 ? -2.846 -3.005 9.345 1.00 98.50 96 LEU A O 1
ATOM 733 N N . GLN A 1 97 ? -2.796 -1.851 11.263 1.00 98.56 97 GLN A N 1
ATOM 734 C CA . GLN A 1 97 ? -2.252 -0.634 10.652 1.00 98.56 97 GLN A CA 1
ATOM 735 C C . GLN A 1 97 ? -0.855 -0.856 10.058 1.00 98.56 97 GLN A C 1
ATOM 737 O O . GLN A 1 97 ? -0.593 -0.378 8.954 1.00 98.56 97 GLN A O 1
ATOM 742 N N . ASN A 1 98 ? 0.011 -1.610 10.743 1.00 98.44 98 ASN A N 1
ATOM 743 C CA . ASN A 1 98 ? 1.330 -1.967 10.215 1.00 98.44 98 ASN A CA 1
ATOM 744 C C . ASN A 1 98 ? 1.209 -2.763 8.909 1.00 98.44 98 ASN A C 1
ATOM 746 O O . ASN A 1 98 ? 1.874 -2.433 7.932 1.00 98.44 98 ASN A O 1
ATOM 750 N N . LEU A 1 99 ? 0.302 -3.744 8.853 1.00 98.44 99 LEU A N 1
ATOM 751 C CA . LEU A 1 99 ? 0.063 -4.524 7.635 1.00 98.44 99 LEU A CA 1
ATOM 752 C C . LEU A 1 99 ? -0.479 -3.665 6.485 1.00 98.44 99 LEU A C 1
ATOM 754 O O . LEU A 1 99 ? -0.035 -3.814 5.352 1.00 98.44 99 LEU A O 1
ATOM 758 N N . TYR A 1 100 ? -1.395 -2.729 6.753 1.00 98.50 100 TYR A N 1
ATOM 759 C CA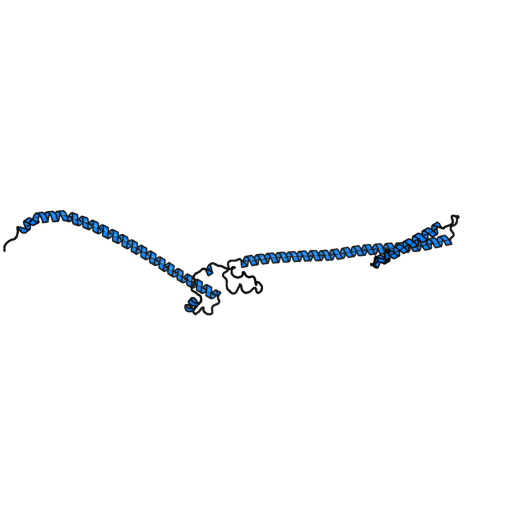 . TYR A 1 100 ? -1.863 -1.796 5.720 1.00 98.50 100 TYR A CA 1
ATOM 760 C C . TYR A 1 100 ? -0.747 -0.891 5.196 1.00 98.50 100 TYR A C 1
ATOM 762 O O . TYR A 1 100 ? -0.740 -0.540 4.014 1.00 98.50 100 TYR A O 1
ATOM 770 N N . TYR A 1 101 ? 0.179 -0.490 6.068 1.00 98.56 101 TYR A N 1
ATOM 771 C CA . TYR A 1 101 ? 1.350 0.270 5.656 1.00 98.56 101 TYR A CA 1
ATOM 772 C C . TYR A 1 101 ? 2.255 -0.566 4.745 1.00 98.56 101 TYR A C 1
ATOM 774 O O . TYR A 1 101 ? 2.597 -0.104 3.658 1.00 98.56 101 TYR A O 1
ATOM 782 N N . GLU A 1 102 ? 2.579 -1.799 5.144 1.00 98.25 102 GLU A N 1
ATOM 783 C CA . GLU A 1 102 ? 3.371 -2.731 4.331 1.00 98.25 102 GLU A CA 1
ATOM 784 C C . GLU A 1 102 ? 2.708 -3.005 2.978 1.00 98.25 102 GLU A C 1
ATOM 786 O O . GLU A 1 102 ? 3.363 -2.899 1.946 1.00 98.25 102 GLU A O 1
ATOM 791 N N . GLN A 1 103 ? 1.396 -3.259 2.954 1.00 98.19 103 GLN A N 1
ATOM 792 C CA . GLN A 1 103 ? 0.647 -3.460 1.715 1.00 98.19 103 GLN A CA 1
ATOM 793 C C . GLN A 1 103 ? 0.773 -2.256 0.779 1.00 98.19 103 GLN A C 1
ATOM 795 O O . GLN A 1 103 ? 1.092 -2.429 -0.394 1.00 98.19 103 GLN A O 1
ATOM 800 N N . ARG A 1 104 ? 0.530 -1.036 1.279 1.00 98.00 104 ARG A N 1
ATOM 801 C CA . ARG A 1 104 ? 0.622 0.177 0.454 1.00 98.00 104 ARG A CA 1
ATOM 802 C C . ARG A 1 104 ? 2.048 0.404 -0.044 1.00 98.00 104 ARG A C 1
ATOM 804 O O . ARG A 1 104 ? 2.229 0.850 -1.172 1.00 98.00 104 ARG A O 1
ATOM 811 N N . HIS A 1 105 ? 3.044 0.115 0.789 1.00 97.75 105 HIS A N 1
ATOM 812 C CA . HIS A 1 105 ? 4.445 0.226 0.406 1.00 97.75 105 HIS A CA 1
ATOM 813 C C . HIS A 1 105 ? 4.787 -0.737 -0.735 1.00 97.75 105 HIS A C 1
ATOM 815 O O . HIS A 1 105 ? 5.284 -0.281 -1.760 1.00 97.75 105 HIS A O 1
ATOM 821 N N . LEU A 1 106 ? 4.443 -2.021 -0.594 1.00 97.69 106 LEU A N 1
ATOM 822 C CA . LEU A 1 106 ? 4.677 -3.040 -1.620 1.00 97.69 106 LEU A CA 1
ATOM 823 C C . LEU A 1 106 ? 3.906 -2.747 -2.909 1.00 97.69 106 LEU A C 1
ATOM 825 O O . LEU A 1 106 ? 4.456 -2.901 -3.990 1.00 97.69 106 LEU A O 1
ATOM 829 N N . GLN A 1 107 ? 2.657 -2.283 -2.811 1.00 96.25 107 GLN A N 1
ATOM 830 C CA . GLN A 1 107 ? 1.891 -1.841 -3.980 1.00 96.25 107 GLN A CA 1
ATOM 831 C C . GLN A 1 107 ? 2.604 -0.703 -4.716 1.00 96.25 107 GLN A C 1
ATOM 833 O O . GLN A 1 107 ? 2.741 -0.765 -5.931 1.00 96.25 107 GLN A O 1
ATOM 838 N N . GLY A 1 108 ? 3.126 0.288 -3.988 1.00 94.06 108 GLY A N 1
ATOM 839 C CA . GLY A 1 108 ? 3.908 1.366 -4.593 1.00 94.06 108 GLY A CA 1
ATOM 840 C C . GLY A 1 108 ? 5.212 0.884 -5.240 1.00 94.06 108 GLY A C 1
ATOM 841 O O . GLY A 1 108 ? 5.604 1.404 -6.281 1.00 94.06 108 GLY A O 1
ATOM 842 N N . GLU A 1 109 ? 5.881 -0.117 -4.660 1.00 95.88 109 GLU A N 1
ATOM 843 C CA . GLU A 1 109 ? 7.063 -0.737 -5.276 1.00 95.88 109 GLU A CA 1
ATOM 844 C C . GLU A 1 109 ? 6.709 -1.517 -6.549 1.00 95.88 109 GLU A C 1
ATOM 846 O O . GLU A 1 109 ? 7.416 -1.398 -7.547 1.00 95.88 109 GLU A O 1
ATOM 851 N N . ILE A 1 110 ? 5.594 -2.255 -6.549 1.00 89.94 110 ILE A N 1
ATOM 852 C CA . ILE A 1 110 ? 5.090 -2.971 -7.728 1.00 89.94 110 ILE A CA 1
ATOM 853 C C . ILE A 1 110 ? 4.743 -1.981 -8.841 1.00 89.94 110 ILE A C 1
ATOM 855 O O . ILE A 1 110 ? 5.241 -2.137 -9.950 1.00 89.94 110 ILE A O 1
ATOM 859 N N . GLU A 1 111 ? 3.989 -0.918 -8.548 1.00 88.62 111 GLU A N 1
ATOM 860 C CA . GLU A 1 111 ? 3.659 0.132 -9.524 1.00 88.62 111 GLU A CA 1
ATOM 861 C C . GLU A 1 111 ? 4.926 0.794 -10.102 1.00 88.62 111 GLU A C 1
ATOM 863 O O . GLU A 1 111 ? 5.009 1.084 -11.299 1.00 88.62 111 GLU A O 1
ATOM 868 N N . ALA A 1 112 ? 5.955 1.006 -9.275 1.00 86.25 112 ALA A N 1
ATOM 869 C CA . ALA A 1 112 ? 7.245 1.518 -9.735 1.00 86.25 112 ALA A CA 1
ATOM 870 C C . ALA A 1 112 ? 7.974 0.523 -10.660 1.00 86.25 112 ALA A C 1
ATOM 872 O O . ALA A 1 112 ? 8.601 0.939 -11.634 1.00 86.25 112 ALA A O 1
ATOM 873 N N . CYS A 1 113 ? 7.882 -0.780 -10.390 1.00 85.31 113 CYS A N 1
ATOM 874 C CA . CYS A 1 113 ? 8.429 -1.820 -11.261 1.00 85.31 113 CYS A CA 1
ATOM 875 C C . CYS A 1 113 ? 7.637 -1.971 -12.568 1.00 85.31 113 CYS A C 1
ATOM 877 O O . CYS A 1 113 ? 8.240 -2.128 -13.625 1.00 85.31 113 CYS A O 1
ATOM 879 N N . GLU A 1 114 ? 6.309 -1.898 -12.515 1.00 78.50 114 GLU A N 1
ATOM 880 C CA . GLU A 1 114 ? 5.420 -2.018 -13.677 1.00 78.50 114 GLU A CA 1
ATOM 881 C C . GLU A 1 114 ? 5.498 -0.802 -14.602 1.00 78.50 114 GLU A C 1
ATOM 883 O O . GLU A 1 114 ? 5.398 -0.937 -15.819 1.00 78.50 114 GLU A O 1
ATOM 888 N N . SER A 1 115 ? 5.715 0.389 -14.039 1.00 74.38 115 SER A N 1
ATOM 889 C CA . SER A 1 115 ? 5.929 1.614 -14.818 1.00 74.38 115 SER A CA 1
ATOM 890 C C . SER A 1 115 ? 7.313 1.698 -15.468 1.00 74.38 115 SER A C 1
ATOM 892 O O . SER A 1 115 ? 7.558 2.612 -16.260 1.00 74.38 115 SER A O 1
ATOM 894 N N . TYR A 1 116 ? 8.222 0.761 -15.175 1.00 71.19 116 TYR A N 1
ATOM 895 C CA . TYR A 1 116 ? 9.482 0.662 -15.898 1.00 71.19 116 TYR A CA 1
ATOM 896 C C . TYR A 1 116 ? 9.206 0.365 -17.377 1.00 71.19 116 TYR A C 1
ATOM 898 O O . TYR A 1 116 ? 8.453 -0.550 -17.708 1.00 71.19 116 TYR A O 1
ATOM 906 N N . GLU A 1 117 ? 9.838 1.124 -18.279 1.00 64.06 117 GLU A N 1
ATOM 907 C CA . GLU A 1 117 ? 9.759 0.901 -19.726 1.00 64.06 117 GLU A CA 1
ATOM 908 C C . GLU A 1 117 ? 10.384 -0.465 -20.074 1.00 64.06 117 GLU A C 1
ATOM 910 O O . GLU A 1 117 ? 11.568 -0.574 -20.385 1.00 64.06 117 GLU A O 1
ATOM 915 N N . CYS A 1 118 ? 9.598 -1.535 -19.988 1.00 59.16 118 CYS A N 1
ATOM 916 C CA . CYS A 1 118 ? 9.989 -2.869 -20.417 1.00 59.16 118 CYS A CA 1
ATOM 917 C C . CYS A 1 118 ? 9.503 -3.135 -21.846 1.00 59.16 118 CYS A C 1
ATOM 919 O O . CYS A 1 118 ? 8.519 -2.568 -22.321 1.00 59.16 118 CYS A O 1
ATOM 921 N N . VAL A 1 119 ? 10.229 -3.992 -22.562 1.00 53.09 119 VAL A N 1
ATOM 922 C CA . VAL A 1 119 ? 9.792 -4.526 -23.854 1.00 53.09 119 VAL A CA 1
ATOM 923 C C . VAL A 1 119 ? 8.703 -5.570 -23.553 1.00 53.09 119 VAL A C 1
ATOM 925 O O . VAL A 1 119 ? 9.002 -6.533 -22.849 1.00 53.09 119 VAL A O 1
ATOM 928 N N . PRO A 1 120 ? 7.460 -5.416 -24.047 1.00 52.81 120 PRO A N 1
ATOM 929 C CA . PRO A 1 120 ? 6.454 -6.463 -24.059 1.00 52.81 120 PRO A CA 1
ATOM 930 C C . PRO A 1 120 ? 7.042 -7.751 -24.632 1.00 52.81 120 PRO A C 1
ATOM 932 O O . PRO A 1 120 ? 7.284 -7.864 -25.830 1.00 52.81 120 PRO A O 1
ATOM 935 N N . SER A 1 121 ? 7.243 -8.733 -23.764 1.00 51.56 121 SER A N 1
ATOM 936 C CA . SER A 1 121 ? 6.969 -10.113 -24.137 1.00 51.56 121 SER A CA 1
ATOM 937 C C . SER A 1 121 ? 5.455 -10.277 -24.044 1.00 51.56 121 SER A C 1
ATOM 939 O O . SER A 1 121 ? 4.864 -9.900 -23.024 1.00 51.56 121 SER A O 1
ATOM 941 N N . SER A 1 122 ? 4.811 -10.811 -25.084 1.00 51.59 122 SER A N 1
ATOM 942 C CA . SER A 1 122 ? 3.352 -11.000 -25.108 1.00 51.59 122 SER A CA 1
ATOM 943 C C . SER A 1 122 ? 2.838 -11.880 -23.957 1.00 51.59 122 SER A C 1
ATOM 945 O O . SER A 1 122 ? 1.647 -11.866 -23.654 1.00 51.59 122 SER A O 1
ATOM 947 N N . TYR A 1 123 ? 3.734 -12.588 -23.260 1.00 50.72 123 TYR A N 1
ATOM 948 C CA . TYR A 1 123 ? 3.411 -13.516 -22.182 1.00 50.72 123 TYR A CA 1
ATOM 949 C C . TYR A 1 123 ? 3.288 -12.905 -20.776 1.00 50.72 123 TYR A C 1
ATOM 951 O O . TYR A 1 123 ? 2.671 -13.535 -19.917 1.00 50.72 123 TYR A O 1
ATOM 959 N N . LEU A 1 124 ? 3.810 -11.701 -20.506 1.00 49.25 124 LEU A N 1
ATOM 960 C CA . LEU A 1 124 ? 3.779 -11.130 -19.142 1.00 49.25 124 LEU A CA 1
ATOM 961 C C . LEU A 1 124 ? 2.531 -10.282 -18.840 1.00 49.25 124 LEU A C 1
ATOM 963 O O . LEU A 1 124 ? 2.108 -10.230 -17.692 1.00 49.25 124 LEU A O 1
ATOM 967 N N . CYS A 1 125 ? 1.868 -9.704 -19.846 1.00 47.09 125 CYS A N 1
ATOM 968 C CA . CYS A 1 125 ? 0.598 -8.977 -19.652 1.00 47.09 125 CYS A CA 1
ATOM 969 C C . CYS A 1 125 ? -0.636 -9.892 -19.504 1.00 47.09 125 CYS A C 1
ATOM 971 O O . CYS A 1 125 ? -1.741 -9.401 -19.289 1.00 47.09 125 CYS A O 1
ATOM 973 N N . ALA A 1 126 ? -0.480 -11.212 -19.647 1.00 43.47 126 ALA A N 1
ATOM 974 C CA . ALA A 1 126 ? -1.597 -12.158 -19.706 1.00 43.47 126 ALA A CA 1
ATOM 975 C C . ALA A 1 126 ? -1.880 -12.904 -18.386 1.00 43.47 126 ALA A C 1
ATOM 977 O O . ALA A 1 126 ? -2.757 -13.767 -18.364 1.00 43.47 126 ALA A O 1
ATOM 978 N N . GLN A 1 127 ? -1.158 -12.615 -17.296 1.00 45.06 127 GLN A N 1
ATOM 979 C CA . GLN A 1 127 ? -1.264 -13.390 -16.049 1.00 45.06 127 GLN A CA 1
ATOM 980 C C . GLN A 1 127 ? -2.158 -12.787 -14.957 1.00 45.06 127 GLN A C 1
ATOM 982 O O . GLN A 1 127 ? -2.255 -13.393 -13.895 1.00 45.06 127 GLN A O 1
ATOM 987 N N . ASP A 1 128 ? -2.891 -11.702 -15.228 1.00 43.06 128 ASP A N 1
ATOM 988 C CA . ASP A 1 128 ? -3.929 -11.198 -14.319 1.00 43.06 128 ASP A CA 1
ATOM 989 C C . ASP A 1 128 ? -5.340 -11.486 -14.861 1.00 43.06 128 ASP A C 1
ATOM 991 O O . ASP A 1 128 ? -5.848 -10.752 -15.711 1.00 43.06 128 ASP A O 1
ATOM 995 N N . PRO A 1 129 ? -6.051 -12.517 -14.358 1.00 49.81 129 PRO A N 1
ATOM 996 C CA . PRO A 1 129 ? -7.402 -12.848 -14.813 1.00 49.81 129 PRO A CA 1
ATOM 997 C C . PRO A 1 129 ? -8.485 -11.872 -14.321 1.00 49.81 129 PRO A C 1
ATOM 999 O O . PRO A 1 129 ? -9.666 -12.120 -14.562 1.00 49.81 129 PRO A O 1
ATOM 1002 N N . LEU A 1 130 ? -8.129 -10.805 -13.589 1.00 43.12 130 LEU A N 1
ATOM 1003 C CA . LEU A 1 130 ? -9.096 -9.947 -12.889 1.00 43.12 130 LEU A CA 1
ATOM 1004 C C . LEU A 1 130 ? -9.238 -8.515 -13.425 1.00 43.12 130 LEU A C 1
ATOM 1006 O O . LEU A 1 130 ? -10.108 -7.787 -12.948 1.00 43.12 130 LEU A O 1
ATOM 1010 N N . SER A 1 131 ? -8.464 -8.093 -14.425 1.00 45.97 131 SER A N 1
ATOM 1011 C CA . SER A 1 131 ? -8.572 -6.743 -14.992 1.00 45.97 131 SER A CA 1
ATOM 1012 C C . SER A 1 131 ? -9.385 -6.738 -16.293 1.00 45.97 131 SER A C 1
ATOM 1014 O O . SER A 1 131 ? -8.902 -6.424 -17.376 1.00 45.97 131 SER A O 1
ATOM 1016 N N . SER A 1 132 ? -10.694 -6.996 -16.191 1.00 44.50 132 SER A N 1
ATOM 1017 C CA . SER A 1 132 ? -11.659 -6.660 -17.254 1.00 44.50 132 SER A CA 1
ATOM 1018 C C . SER A 1 132 ? -11.910 -5.143 -17.328 1.00 44.50 132 SER A C 1
ATOM 1020 O O . SER A 1 132 ? -13.056 -4.687 -17.355 1.00 44.50 132 SER A O 1
ATOM 1022 N N . VAL A 1 133 ? -10.847 -4.338 -17.304 1.00 42.19 133 VAL A N 1
ATOM 1023 C CA . VAL A 1 133 ? -10.926 -2.892 -17.490 1.00 42.19 133 VAL A CA 1
ATOM 1024 C C . VAL A 1 133 ? -10.589 -2.614 -18.946 1.00 42.19 133 VAL A C 1
ATOM 1026 O O . VAL A 1 133 ? -9.532 -2.983 -19.452 1.00 42.19 133 VAL A O 1
ATOM 1029 N N . SER A 1 134 ? -11.532 -1.978 -19.630 1.00 43.88 134 SER A N 1
ATOM 1030 C CA . SER A 1 134 ? -11.507 -1.530 -21.021 1.00 43.88 134 SER A CA 1
ATOM 1031 C C . SER A 1 134 ? -10.435 -0.456 -21.286 1.00 43.88 134 SER A C 1
ATOM 1033 O O . SER A 1 134 ? -10.756 0.652 -21.709 1.00 43.88 134 SER A O 1
ATOM 1035 N N . GLY A 1 135 ? -9.172 -0.772 -20.999 1.00 42.75 135 GLY A N 1
ATOM 1036 C CA . GLY A 1 135 ? -8.019 0.128 -21.095 1.00 42.75 135 GLY A CA 1
ATOM 1037 C C . GLY A 1 135 ? -6.675 -0.579 -21.320 1.00 42.75 135 GLY A C 1
ATOM 1038 O O . GLY A 1 135 ? -5.649 0.085 -21.359 1.00 42.75 135 GLY A O 1
ATOM 1039 N N . ALA A 1 136 ? -6.655 -1.902 -21.523 1.00 45.34 136 ALA A N 1
ATOM 1040 C CA . ALA A 1 136 ? -5.430 -2.699 -21.692 1.00 45.34 136 ALA A CA 1
ATOM 1041 C C . ALA A 1 136 ? -4.640 -2.432 -22.996 1.00 45.34 136 ALA A C 1
ATOM 1043 O O . ALA A 1 136 ? -3.635 -3.088 -23.253 1.00 45.34 136 ALA A O 1
ATOM 1044 N N . LYS A 1 137 ? -5.092 -1.511 -23.857 1.00 48.06 137 LYS A N 1
ATOM 1045 C CA . LYS A 1 137 ? -4.531 -1.336 -25.206 1.00 48.06 137 LYS A CA 1
ATOM 1046 C C . LYS A 1 137 ? -3.394 -0.314 -25.295 1.00 48.06 137 LYS A C 1
ATOM 1048 O O . LYS A 1 137 ? -2.632 -0.372 -26.254 1.00 48.06 137 LYS A O 1
ATOM 1053 N N . ASP A 1 138 ? -3.250 0.562 -24.300 1.00 48.62 138 ASP A N 1
ATOM 1054 C CA . ASP A 1 138 ? -2.379 1.742 -24.414 1.00 48.62 138 ASP A CA 1
ATOM 1055 C C . ASP A 1 138 ? -1.147 1.725 -23.489 1.00 48.62 138 ASP A C 1
ATOM 1057 O O . ASP A 1 138 ? -0.356 2.665 -23.514 1.00 48.62 138 ASP A O 1
ATOM 1061 N N . LEU A 1 139 ? -0.931 0.674 -22.686 1.00 52.28 139 LEU A N 1
ATOM 1062 C CA . LEU A 1 139 ? 0.076 0.724 -21.613 1.00 52.28 139 LEU A CA 1
ATOM 1063 C C . LEU A 1 139 ? 1.527 0.432 -22.017 1.00 52.28 139 LEU A C 1
ATOM 1065 O O . LEU A 1 139 ? 2.410 0.545 -21.174 1.00 52.28 139 LEU A O 1
ATOM 1069 N N . CYS A 1 140 ? 1.830 0.100 -23.274 1.00 54.47 140 CYS A N 1
ATOM 1070 C CA . CYS A 1 140 ? 3.229 -0.127 -23.643 1.00 54.47 140 CYS A CA 1
ATOM 1071 C C . CYS A 1 140 ? 3.555 0.237 -25.095 1.00 54.47 140 CYS A C 1
ATOM 1073 O O . CYS A 1 140 ? 3.935 -0.599 -25.913 1.00 54.47 140 CYS A O 1
ATOM 1075 N N . SER A 1 141 ? 3.439 1.526 -25.426 1.00 57.44 141 SER A N 1
ATOM 1076 C CA . SER A 1 141 ? 3.995 2.084 -26.665 1.00 57.44 141 SER A CA 1
ATOM 1077 C C . SER A 1 141 ? 5.511 2.291 -26.528 1.00 57.44 141 SER A C 1
ATOM 1079 O O . SER A 1 141 ? 6.004 3.420 -26.500 1.00 57.44 141 SER A O 1
ATOM 1081 N N . HIS A 1 142 ? 6.280 1.209 -26.428 1.00 65.00 142 HIS A N 1
ATOM 1082 C CA . HIS A 1 142 ? 7.737 1.317 -26.415 1.00 65.00 142 HIS A CA 1
ATOM 1083 C C . HIS A 1 142 ? 8.264 1.593 -27.831 1.00 65.00 142 HIS A C 1
ATOM 1085 O O . HIS A 1 142 ? 7.788 1.036 -28.821 1.00 65.00 142 HIS A O 1
ATOM 1091 N N . LYS A 1 143 ? 9.329 2.400 -27.933 1.00 67.25 143 LYS A N 1
ATOM 1092 C CA . LYS A 1 143 ? 9.976 2.807 -29.198 1.00 67.25 143 LYS A CA 1
ATOM 1093 C C . LYS A 1 143 ? 10.320 1.662 -30.159 1.00 67.25 143 LYS A C 1
ATOM 1095 O O . LYS A 1 143 ? 10.436 1.927 -31.349 1.00 67.25 143 LYS A O 1
ATOM 1100 N N . TYR A 1 144 ? 10.481 0.422 -29.685 1.00 63.72 144 TYR A N 1
ATOM 1101 C CA . TYR A 1 144 ? 10.837 -0.703 -30.553 1.00 63.72 144 TYR A CA 1
ATOM 1102 C C . TYR A 1 144 ? 9.676 -1.111 -31.472 1.00 63.72 144 TYR A C 1
ATOM 1104 O O . TYR A 1 144 ? 9.926 -1.547 -32.588 1.00 63.72 144 TYR A O 1
ATOM 1112 N N . LEU A 1 145 ? 8.421 -0.885 -31.060 1.00 66.25 145 LEU A N 1
ATOM 1113 C CA . LEU A 1 145 ? 7.240 -1.108 -31.904 1.00 66.25 145 LEU A CA 1
ATOM 1114 C C . LEU A 1 145 ? 7.170 -0.131 -33.086 1.00 66.25 145 LEU A C 1
ATOM 1116 O O . LEU A 1 145 ? 6.466 -0.386 -34.057 1.00 66.25 145 LEU A O 1
ATOM 1120 N N . ALA A 1 146 ? 7.907 0.980 -33.014 1.00 75.25 146 ALA A N 1
ATOM 1121 C CA . ALA A 1 146 ? 8.042 1.941 -34.102 1.00 75.25 146 ALA A CA 1
ATOM 1122 C C . ALA A 1 146 ? 9.258 1.662 -35.005 1.00 75.25 146 ALA A C 1
ATOM 1124 O O . ALA A 1 146 ? 9.476 2.404 -35.967 1.00 75.25 146 ALA A O 1
ATOM 1125 N N . LEU A 1 147 ? 10.075 0.635 -34.716 1.00 75.19 147 LEU A N 1
ATOM 1126 C CA . LEU A 1 147 ? 11.160 0.255 -35.617 1.00 75.19 147 LEU A CA 1
ATOM 1127 C C . LEU A 1 147 ? 10.572 -0.459 -36.845 1.00 75.19 147 LEU A C 1
ATOM 1129 O O . LEU A 1 147 ? 9.812 -1.414 -36.683 1.00 75.19 147 LEU A O 1
ATOM 1133 N N . PRO A 1 148 ? 10.942 -0.048 -38.071 1.00 83.00 148 PRO A N 1
ATOM 1134 C CA . PRO A 1 148 ? 10.563 -0.765 -39.279 1.00 83.00 148 PRO A CA 1
ATOM 1135 C C . PRO A 1 148 ? 11.420 -2.031 -39.384 1.00 83.00 148 PRO A C 1
ATOM 1137 O O . PRO A 1 148 ? 12.447 -2.019 -40.053 1.00 83.00 148 PRO A O 1
ATOM 1140 N N . LEU A 1 149 ? 11.041 -3.068 -38.639 1.00 86.19 149 LEU A N 1
ATOM 1141 C CA . LEU A 1 149 ? 11.600 -4.413 -38.754 1.00 86.19 149 LEU A CA 1
ATOM 1142 C C . LEU A 1 149 ? 10.926 -5.147 -39.916 1.00 86.19 149 LEU A C 1
ATOM 1144 O O . LEU A 1 149 ? 9.724 -4.967 -40.140 1.00 86.19 149 LEU A O 1
ATOM 1148 N N . ILE A 1 150 ? 11.662 -6.043 -40.572 1.00 88.19 150 ILE A N 1
ATOM 1149 C CA . ILE A 1 150 ? 11.076 -7.046 -41.474 1.00 88.19 150 ILE A CA 1
ATOM 1150 C C . ILE A 1 150 ? 9.906 -7.768 -40.758 1.00 88.19 150 ILE A C 1
ATOM 1152 O O . ILE A 1 150 ? 10.053 -8.155 -39.582 1.00 88.19 150 ILE A O 1
ATOM 1156 N N . PRO A 1 151 ? 8.738 -7.935 -41.414 1.00 90.25 151 PRO A N 1
ATOM 1157 C CA . PRO A 1 151 ? 7.607 -8.685 -40.870 1.00 90.25 151 PRO A CA 1
ATOM 1158 C C . PRO A 1 151 ? 8.006 -10.088 -40.403 1.00 90.25 151 PRO A C 1
ATOM 1160 O O . PRO A 1 151 ? 8.945 -10.686 -40.925 1.00 90.25 151 PRO A O 1
ATOM 1163 N N . VAL A 1 152 ? 7.297 -10.624 -39.408 1.00 90.12 152 VAL A N 1
ATOM 1164 C CA . VAL A 1 152 ? 7.646 -11.921 -38.801 1.00 90.12 152 VAL A CA 1
ATOM 1165 C C . VAL A 1 152 ? 7.652 -13.035 -39.848 1.00 90.12 152 VAL A C 1
ATOM 1167 O O . VAL A 1 152 ? 8.572 -13.847 -39.882 1.00 90.12 152 VAL A O 1
ATOM 1170 N N . GLU A 1 153 ? 6.660 -13.041 -40.733 1.00 91.81 153 GLU A N 1
ATOM 1171 C CA . GLU A 1 153 ? 6.479 -14.051 -41.771 1.00 91.81 153 GLU A CA 1
ATOM 1172 C C . GLU A 1 153 ? 7.633 -14.035 -42.778 1.00 91.81 153 GLU A C 1
ATOM 1174 O O . GLU A 1 153 ? 8.164 -15.084 -43.144 1.00 91.81 153 GLU A O 1
ATOM 1179 N N . GLU A 1 154 ? 8.056 -12.839 -43.192 1.00 93.50 154 GLU A N 1
ATOM 1180 C CA . GLU A 1 154 ? 9.182 -12.659 -44.111 1.00 93.50 154 GLU A CA 1
ATOM 1181 C C . GLU A 1 154 ? 10.510 -13.033 -43.450 1.00 93.50 154 GLU A C 1
ATOM 1183 O O . GLU A 1 154 ? 11.356 -13.670 -44.080 1.00 93.50 154 GLU A O 1
ATOM 1188 N N . PHE A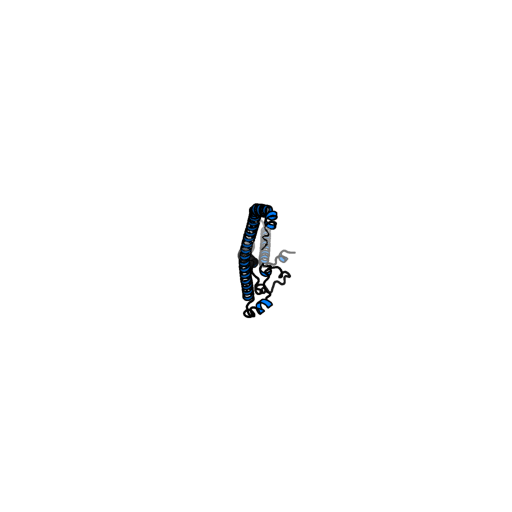 1 155 ? 10.680 -12.697 -42.169 1.00 94.25 155 PHE A N 1
ATOM 1189 C CA . PHE A 1 155 ? 11.872 -13.064 -41.414 1.00 94.25 155 PHE A CA 1
ATOM 1190 C C . PHE A 1 155 ? 11.993 -14.583 -41.257 1.00 94.25 155 PHE A C 1
ATOM 1192 O O . PHE A 1 155 ? 13.055 -15.137 -41.523 1.00 94.25 155 PHE A O 1
ATOM 1199 N N . ILE A 1 156 ? 10.913 -15.283 -40.896 1.00 94.31 156 ILE A N 1
ATOM 1200 C CA . ILE A 1 156 ? 10.921 -16.751 -40.772 1.00 94.31 156 ILE A CA 1
ATOM 1201 C C . ILE A 1 156 ? 11.168 -17.414 -42.135 1.00 94.31 156 ILE A C 1
ATOM 1203 O O . ILE A 1 156 ? 11.871 -18.420 -42.206 1.00 94.31 156 ILE A O 1
ATOM 1207 N N . ALA A 1 157 ? 10.652 -16.842 -43.228 1.00 95.12 157 ALA A N 1
ATOM 1208 C CA . ALA A 1 157 ? 10.930 -17.346 -44.572 1.00 95.12 157 ALA A CA 1
ATOM 1209 C C . ALA A 1 157 ? 12.425 -17.259 -44.939 1.00 95.12 157 ALA A C 1
ATOM 1211 O O . ALA A 1 157 ? 12.945 -18.159 -45.599 1.00 95.12 157 ALA A O 1
ATOM 1212 N N . GLN A 1 158 ? 13.117 -16.201 -44.505 1.00 93.56 158 GLN A N 1
ATOM 1213 C CA . GLN A 1 158 ? 14.557 -16.016 -44.728 1.00 93.56 158 GLN A CA 1
ATOM 1214 C C . GLN A 1 158 ? 15.419 -16.794 -43.724 1.00 93.56 158 GLN A C 1
ATOM 1216 O O . GLN A 1 158 ? 16.495 -17.279 -44.079 1.00 93.56 158 GLN A O 1
ATOM 1221 N N . PHE A 1 159 ? 14.926 -16.973 -42.496 1.00 93.56 159 PHE A N 1
ATOM 1222 C CA . PHE A 1 159 ? 15.608 -17.665 -41.406 1.00 93.56 159 PHE A CA 1
ATOM 1223 C C . PHE A 1 159 ? 14.720 -18.767 -40.797 1.00 93.56 159 PHE A C 1
ATOM 1225 O O . PHE A 1 159 ? 14.257 -18.634 -39.658 1.00 93.56 159 PHE A O 1
ATOM 1232 N N . PRO A 1 160 ? 14.521 -19.902 -41.503 1.00 93.62 160 PRO A N 1
ATOM 1233 C CA . PRO A 1 160 ? 13.603 -20.964 -41.070 1.00 93.62 160 PRO A CA 1
ATOM 1234 C C . PRO A 1 160 ? 13.954 -21.579 -39.711 1.00 93.62 160 PRO A C 1
ATOM 1236 O O . PRO A 1 160 ? 13.095 -22.130 -39.033 1.00 93.62 160 PRO A O 1
ATOM 1239 N N . GLN A 1 161 ? 15.215 -21.459 -39.288 1.00 92.88 161 GLN A N 1
ATOM 1240 C CA . GLN A 1 161 ? 15.712 -21.922 -37.989 1.00 92.88 161 GLN A CA 1
ATOM 1241 C C . GLN A 1 161 ? 15.037 -21.264 -36.773 1.00 92.88 161 GLN A C 1
ATOM 1243 O O . GLN A 1 161 ? 15.126 -21.808 -35.678 1.00 92.88 161 GLN A O 1
ATOM 1248 N N . TYR A 1 162 ? 14.368 -20.119 -36.952 1.00 91.62 162 TYR A N 1
ATOM 1249 C CA . TYR A 1 162 ? 13.633 -19.430 -35.887 1.00 91.62 162 TYR A CA 1
ATOM 1250 C C . TYR A 1 162 ? 12.117 -19.674 -35.934 1.00 91.62 162 TYR A C 1
ATOM 1252 O O . TYR A 1 162 ? 11.392 -19.039 -35.174 1.00 91.62 162 TYR A O 1
ATOM 1260 N N . ALA A 1 163 ? 11.621 -20.576 -36.792 1.00 90.25 163 ALA A N 1
ATOM 1261 C CA . ALA A 1 163 ? 10.185 -20.853 -36.915 1.00 90.25 163 ALA A CA 1
ATOM 1262 C C . ALA A 1 163 ? 9.548 -21.332 -35.597 1.00 90.25 163 ALA A C 1
ATOM 1264 O O . ALA A 1 163 ? 8.427 -20.942 -35.284 1.00 90.25 163 ALA A O 1
ATOM 1265 N N . ASP A 1 164 ? 10.293 -22.120 -34.819 1.00 91.88 164 ASP A N 1
ATOM 1266 C CA . ASP A 1 164 ? 9.863 -22.664 -33.526 1.00 91.88 164 ASP A CA 1
ATOM 1267 C C . ASP A 1 164 ? 10.481 -21.909 -32.330 1.00 91.88 164 ASP A C 1
ATOM 1269 O O . ASP A 1 164 ? 10.456 -22.396 -31.198 1.00 91.88 164 ASP A O 1
ATOM 1273 N N . ALA A 1 165 ? 11.106 -20.750 -32.568 1.00 90.38 165 ALA A N 1
ATOM 1274 C CA . ALA A 1 165 ? 11.744 -19.978 -31.508 1.00 90.38 165 ALA A CA 1
ATOM 1275 C C . ALA A 1 165 ? 10.704 -19.296 -30.607 1.00 90.38 165 ALA A C 1
ATOM 1277 O O . ALA A 1 165 ? 9.650 -18.858 -31.066 1.00 90.38 165 ALA A O 1
ATOM 1278 N N . ASP A 1 166 ? 11.045 -19.156 -29.324 1.00 89.56 166 ASP A N 1
ATOM 1279 C CA . ASP A 1 166 ? 10.266 -18.345 -28.387 1.00 89.56 166 ASP A CA 1
ATOM 1280 C C . ASP A 1 166 ? 10.187 -16.886 -28.865 1.00 89.56 166 ASP A C 1
ATOM 1282 O O . ASP A 1 166 ? 11.112 -16.381 -29.504 1.00 89.56 166 ASP A O 1
ATOM 1286 N N . GLU A 1 167 ? 9.100 -16.187 -28.544 1.00 83.38 167 GLU A N 1
ATOM 1287 C CA . GLU A 1 167 ? 8.809 -14.846 -29.060 1.00 83.38 167 GLU A CA 1
ATOM 1288 C C . GLU A 1 167 ? 9.922 -13.845 -28.718 1.00 83.38 167 GLU A C 1
ATOM 1290 O O . GLU A 1 167 ? 10.315 -13.033 -29.558 1.00 83.38 167 GLU A O 1
ATOM 1295 N N . VAL A 1 168 ? 10.484 -13.946 -27.507 1.00 83.81 168 VAL A N 1
ATOM 1296 C CA . VAL A 1 168 ? 11.617 -13.115 -27.077 1.00 83.81 168 VAL A CA 1
ATOM 1297 C C . VAL A 1 168 ? 12.839 -13.400 -27.945 1.00 83.81 168 VAL A C 1
ATOM 1299 O O . VAL A 1 168 ? 13.442 -12.474 -28.480 1.00 83.81 168 VAL A O 1
ATOM 1302 N N . ALA A 1 169 ? 13.173 -14.677 -28.142 1.00 88.00 169 ALA A N 1
ATOM 1303 C CA . ALA A 1 169 ? 14.316 -15.084 -28.951 1.00 88.00 169 ALA A CA 1
ATOM 1304 C C . ALA A 1 169 ? 14.148 -14.678 -30.426 1.00 88.00 169 ALA A C 1
ATOM 1306 O O . ALA A 1 169 ? 15.095 -14.189 -31.045 1.00 88.00 169 ALA A O 1
ATOM 1307 N N . LEU A 1 170 ? 12.937 -14.818 -30.971 1.00 89.12 170 LEU A N 1
ATOM 1308 C CA . LEU A 1 170 ? 12.584 -14.384 -32.319 1.00 89.12 170 LEU A CA 1
ATOM 1309 C C . LEU A 1 170 ? 12.707 -12.861 -32.465 1.00 89.12 170 LEU A C 1
ATOM 1311 O O . LEU A 1 170 ? 13.276 -12.381 -33.444 1.00 89.12 170 LEU A O 1
ATOM 1315 N N . MET A 1 171 ? 12.212 -12.085 -31.496 1.00 85.88 171 MET A N 1
ATOM 1316 C CA . MET A 1 171 ? 12.331 -10.625 -31.513 1.00 85.88 171 MET A CA 1
ATOM 1317 C C . MET A 1 171 ? 13.788 -10.167 -31.387 1.00 85.88 171 MET A C 1
ATOM 1319 O O . MET A 1 171 ? 14.201 -9.276 -32.130 1.00 85.88 171 MET A O 1
ATOM 1323 N N . THR A 1 172 ? 14.587 -10.791 -30.518 1.00 88.12 172 THR A N 1
ATOM 1324 C CA . THR A 1 172 ? 16.025 -10.506 -30.407 1.00 88.12 172 THR A CA 1
ATOM 1325 C C . THR A 1 172 ? 16.746 -10.785 -31.724 1.00 88.12 172 THR A C 1
ATOM 1327 O O . THR A 1 172 ? 17.431 -9.899 -32.229 1.00 88.12 172 THR A O 1
ATOM 1330 N N . ALA A 1 173 ? 16.522 -11.953 -32.335 1.00 92.06 173 ALA A N 1
ATOM 1331 C CA . ALA A 1 173 ? 17.135 -12.310 -33.614 1.00 92.06 173 ALA A CA 1
ATOM 1332 C C . ALA A 1 173 ? 16.755 -11.329 -34.738 1.00 92.06 173 ALA A C 1
ATOM 1334 O O . ALA A 1 173 ? 17.604 -10.925 -35.533 1.00 92.06 173 ALA A O 1
ATOM 1335 N N . ARG A 1 174 ? 15.491 -10.883 -34.774 1.00 91.00 174 ARG A N 1
ATOM 1336 C CA . ARG A 1 174 ? 15.017 -9.869 -35.731 1.00 91.00 174 ARG A CA 1
ATOM 1337 C C . ARG A 1 174 ? 15.717 -8.521 -35.543 1.00 91.00 174 ARG A C 1
ATOM 1339 O O . ARG A 1 174 ? 16.104 -7.895 -36.527 1.00 91.00 174 ARG A O 1
ATOM 1346 N N . ILE A 1 175 ? 15.906 -8.078 -34.299 1.00 88.88 175 ILE A N 1
ATOM 1347 C CA . ILE A 1 175 ? 16.612 -6.823 -33.988 1.00 88.88 175 ILE A CA 1
ATOM 1348 C C . ILE A 1 175 ? 18.093 -6.916 -34.372 1.00 88.88 175 ILE A C 1
ATOM 1350 O O . ILE A 1 175 ? 18.642 -5.968 -34.934 1.00 88.88 175 ILE A O 1
ATOM 1354 N N . GLU A 1 176 ? 18.742 -8.042 -34.084 1.00 91.25 176 GLU A N 1
ATOM 1355 C CA . GLU A 1 176 ? 20.150 -8.265 -34.423 1.00 91.25 176 GLU A CA 1
ATOM 1356 C C . GLU A 1 176 ? 20.384 -8.277 -35.937 1.00 91.25 176 GLU A C 1
ATOM 1358 O O . GLU A 1 176 ? 21.346 -7.669 -36.412 1.00 91.25 176 GLU A O 1
ATOM 1363 N N . HIS A 1 177 ? 19.478 -8.898 -36.694 1.00 92.44 177 HIS A N 1
ATOM 1364 C CA . HIS A 1 177 ? 19.517 -8.888 -38.153 1.00 92.44 177 HIS A CA 1
ATOM 1365 C C . HIS A 1 177 ? 19.440 -7.465 -38.722 1.00 92.44 177 HIS A C 1
ATOM 1367 O O . HIS A 1 177 ? 20.338 -7.036 -39.445 1.00 92.44 177 HIS A O 1
ATOM 1373 N N . GLU A 1 178 ? 18.417 -6.698 -38.331 1.00 91.12 178 GLU A N 1
ATOM 1374 C CA . GLU A 1 178 ? 18.254 -5.294 -38.742 1.00 91.12 178 GLU A CA 1
ATOM 1375 C C . GLU A 1 178 ? 19.473 -4.439 -38.384 1.00 91.12 178 GLU A C 1
ATOM 1377 O O . GLU A 1 178 ? 19.901 -3.568 -39.145 1.00 91.12 178 GLU A O 1
ATOM 1382 N N . TYR A 1 179 ? 20.046 -4.669 -37.202 1.00 91.69 179 TYR A N 1
ATOM 1383 C CA . TYR A 1 179 ? 21.243 -3.966 -36.771 1.00 91.69 179 TYR A CA 1
ATOM 1384 C C . TYR A 1 179 ? 22.442 -4.267 -37.680 1.00 91.69 179 TYR A C 1
ATOM 1386 O O . TYR A 1 179 ? 23.147 -3.337 -38.089 1.00 91.69 179 TYR A O 1
ATOM 1394 N N . ALA A 1 180 ? 22.656 -5.540 -38.023 1.00 94.00 180 ALA A N 1
ATOM 1395 C CA . ALA A 1 180 ? 23.731 -5.962 -38.913 1.00 94.00 180 ALA A CA 1
ATOM 1396 C C . ALA A 1 180 ? 23.569 -5.365 -40.321 1.00 94.00 180 ALA A C 1
ATOM 1398 O O . ALA A 1 180 ? 24.514 -4.771 -40.846 1.00 94.00 180 ALA A O 1
ATOM 1399 N N . GLU A 1 181 ? 22.364 -5.422 -40.894 1.00 92.88 181 GLU A N 1
ATOM 1400 C CA . GLU A 1 181 ? 22.080 -4.830 -42.208 1.00 92.88 181 GLU A CA 1
ATOM 1401 C C . GLU A 1 181 ? 22.317 -3.316 -42.219 1.00 92.88 181 GLU A C 1
ATOM 1403 O O . GLU A 1 181 ? 22.947 -2.773 -43.133 1.00 92.88 181 GLU A O 1
ATOM 1408 N N . ARG A 1 182 ? 21.869 -2.606 -41.176 1.00 93.75 182 ARG A N 1
ATOM 1409 C CA . ARG A 1 182 ? 22.074 -1.154 -41.069 1.00 93.75 182 ARG A CA 1
ATOM 1410 C C . ARG A 1 182 ? 23.545 -0.786 -40.930 1.00 93.75 182 ARG A C 1
ATOM 1412 O O . ARG A 1 182 ? 23.969 0.200 -41.538 1.00 93.75 182 ARG A O 1
ATOM 1419 N N . GLN A 1 183 ? 24.328 -1.562 -40.179 1.00 96.94 183 GLN A N 1
ATOM 1420 C CA . GLN A 1 183 ? 25.778 -1.372 -40.127 1.00 96.94 183 GLN A CA 1
ATOM 1421 C C . GLN A 1 183 ? 26.413 -1.535 -41.506 1.00 96.94 183 GLN A C 1
ATOM 1423 O O . GLN A 1 183 ? 27.243 -0.709 -41.906 1.00 96.94 183 GLN A O 1
ATOM 1428 N N . GLU A 1 184 ? 26.025 -2.576 -42.244 1.00 96.56 184 GLU A N 1
ATOM 1429 C CA . GLU A 1 184 ? 26.593 -2.836 -43.559 1.00 96.56 184 GLU A CA 1
ATOM 1430 C C . GLU A 1 184 ? 26.255 -1.702 -44.535 1.00 96.56 184 GLU A C 1
ATOM 1432 O O . GLU A 1 184 ? 27.160 -1.129 -45.150 1.00 96.56 184 GLU A O 1
ATOM 1437 N N . LEU A 1 185 ? 24.988 -1.284 -44.600 1.00 96.25 185 LEU A N 1
ATOM 1438 C CA . LEU A 1 185 ? 24.548 -0.160 -45.431 1.00 96.25 185 LEU A CA 1
ATOM 1439 C C . LEU A 1 185 ? 25.267 1.147 -45.074 1.00 96.25 185 LEU A C 1
ATOM 1441 O O . LEU A 1 185 ? 25.648 1.916 -45.964 1.00 96.25 185 LEU A O 1
ATOM 1445 N N . GLU A 1 186 ? 25.506 1.414 -43.788 1.00 97.56 186 GLU A N 1
ATOM 1446 C CA . GLU A 1 186 ? 26.264 2.592 -43.368 1.00 97.56 186 GLU A CA 1
ATOM 1447 C C . GLU A 1 186 ? 27.736 2.510 -43.803 1.00 97.56 186 GLU A C 1
ATOM 1449 O O . GLU A 1 186 ? 28.308 3.510 -44.257 1.00 97.56 186 GLU A O 1
ATOM 1454 N N . SER A 1 187 ? 28.347 1.324 -43.723 1.00 97.25 187 SER A N 1
ATOM 1455 C CA . SER A 1 187 ? 29.716 1.095 -44.196 1.00 97.25 187 SER A CA 1
ATOM 1456 C C . SER A 1 187 ? 29.834 1.338 -45.707 1.00 97.25 187 SER A C 1
ATOM 1458 O O . SER A 1 187 ? 30.710 2.088 -46.155 1.00 97.25 187 SER A O 1
ATOM 1460 N N . GLN A 1 188 ? 28.880 0.819 -46.487 1.00 97.38 188 GLN A N 1
ATOM 1461 C CA . GLN A 1 188 ? 28.807 1.007 -47.932 1.00 97.38 188 GLN A CA 1
ATOM 1462 C C . GLN A 1 188 ? 28.590 2.484 -48.280 1.00 97.38 188 GLN A C 1
ATOM 1464 O O . GLN A 1 188 ? 29.282 3.032 -49.145 1.00 97.38 188 GLN A O 1
ATOM 1469 N N . ARG A 1 189 ? 27.696 3.175 -47.559 1.00 97.88 189 ARG A N 1
ATOM 1470 C CA . ARG A 1 189 ? 27.468 4.619 -47.715 1.00 97.88 189 ARG A CA 1
ATOM 1471 C C . ARG A 1 189 ? 28.757 5.412 -47.500 1.00 97.88 189 ARG A C 1
ATOM 1473 O O . ARG A 1 189 ? 29.064 6.292 -48.307 1.00 97.88 189 ARG A O 1
ATOM 1480 N N . LYS A 1 190 ? 29.514 5.119 -46.438 1.00 97.69 190 LYS A N 1
ATOM 1481 C CA . LYS A 1 190 ? 30.793 5.790 -46.141 1.00 97.69 190 LYS A CA 1
ATOM 1482 C C . LYS A 1 190 ? 31.824 5.531 -47.240 1.00 97.69 190 LYS A C 1
ATOM 1484 O O . LYS A 1 190 ? 32.431 6.483 -47.730 1.00 97.69 190 LYS A O 1
ATOM 1489 N N . ALA A 1 191 ? 31.965 4.284 -47.691 1.00 97.62 191 ALA A N 1
ATOM 1490 C CA . ALA A 1 191 ? 32.875 3.929 -48.781 1.00 97.62 191 ALA A CA 1
ATOM 1491 C C . ALA A 1 191 ? 32.528 4.670 -50.087 1.00 97.62 191 ALA A C 1
ATOM 1493 O O . ALA A 1 191 ? 33.398 5.259 -50.737 1.00 97.62 191 ALA A O 1
ATOM 1494 N N . MET A 1 192 ? 31.241 4.719 -50.439 1.00 97.06 192 MET A N 1
ATOM 1495 C CA . MET A 1 192 ? 30.758 5.451 -51.611 1.00 97.06 192 MET A CA 1
ATOM 1496 C C . MET A 1 192 ? 30.964 6.962 -51.482 1.00 97.06 192 MET A C 1
ATOM 1498 O O . MET A 1 192 ? 31.320 7.618 -52.463 1.00 97.06 192 MET A O 1
ATOM 1502 N N . LEU A 1 193 ? 30.796 7.525 -50.282 1.00 97.81 193 LEU A N 1
ATOM 1503 C CA . LEU A 1 193 ? 31.040 8.943 -50.028 1.00 97.81 193 LEU A CA 1
ATOM 1504 C C . LEU A 1 193 ? 32.512 9.309 -50.254 1.00 97.81 193 LEU A C 1
ATOM 1506 O O . LEU A 1 193 ? 32.794 10.300 -50.929 1.00 97.81 193 LEU A O 1
ATOM 1510 N N . VAL A 1 194 ? 33.441 8.485 -49.761 1.00 98.00 194 VAL A N 1
ATOM 1511 C CA . VAL A 1 194 ? 34.883 8.668 -49.994 1.00 98.00 194 VAL A CA 1
ATOM 1512 C C . VAL A 1 194 ? 35.196 8.586 -51.487 1.00 98.00 194 VAL A C 1
ATOM 1514 O O . VAL A 1 194 ? 35.845 9.480 -52.033 1.00 98.00 194 VAL A O 1
ATOM 1517 N N . LYS A 1 195 ? 34.670 7.573 -52.187 1.00 97.50 195 LYS A N 1
ATOM 1518 C CA . LYS A 1 195 ? 34.861 7.429 -53.639 1.00 97.50 195 LYS A CA 1
ATOM 1519 C C . LYS A 1 195 ? 34.324 8.642 -54.404 1.00 97.50 195 LYS A C 1
ATOM 1521 O O . LYS A 1 195 ? 34.994 9.148 -55.305 1.00 97.50 195 LYS A O 1
ATOM 1526 N N . LYS A 1 196 ? 33.150 9.156 -54.023 1.00 97.69 196 LYS A N 1
ATOM 1527 C CA . LYS A 1 196 ? 32.565 10.376 -54.596 1.00 97.69 196 LYS A CA 1
ATOM 1528 C C . LYS A 1 196 ? 33.474 11.585 -54.382 1.00 97.69 196 LYS A C 1
ATOM 1530 O O . LYS A 1 196 ? 33.707 12.328 -55.335 1.00 97.69 196 LYS A O 1
ATOM 1535 N N . GLN A 1 197 ? 33.994 11.788 -53.172 1.00 97.25 197 GLN A N 1
ATOM 1536 C CA . GLN A 1 197 ? 34.906 12.898 -52.871 1.00 97.25 197 GLN A CA 1
ATOM 1537 C C . GLN A 1 197 ? 36.195 12.800 -53.696 1.00 97.25 197 GLN A C 1
ATOM 1539 O O . GLN A 1 197 ? 36.593 13.785 -54.316 1.00 97.25 197 GLN A O 1
ATOM 1544 N N . MET A 1 198 ? 36.785 11.605 -53.797 1.00 97.44 198 MET A N 1
ATOM 1545 C CA . MET A 1 198 ? 37.978 11.364 -54.615 1.00 97.44 198 MET A CA 1
ATOM 1546 C C . MET A 1 198 ? 37.743 11.663 -56.098 1.00 97.44 198 MET A C 1
ATOM 1548 O O . MET A 1 198 ? 38.536 12.370 -56.716 1.00 97.44 198 MET A O 1
ATOM 1552 N N . LEU A 1 199 ? 36.642 11.169 -56.673 1.00 97.50 199 LEU A N 1
ATOM 1553 C CA . LEU A 1 199 ? 36.295 11.436 -58.071 1.00 97.50 199 LEU A CA 1
ATOM 1554 C C . LEU A 1 199 ? 36.001 12.918 -58.313 1.00 97.50 199 LEU A C 1
ATOM 1556 O O . LEU A 1 199 ? 36.400 13.460 -59.340 1.00 97.50 199 LEU A O 1
ATOM 1560 N N . THR A 1 200 ? 35.348 13.583 -57.359 1.00 97.50 200 THR A N 1
ATOM 1561 C CA . THR A 1 200 ? 35.078 15.024 -57.440 1.00 97.50 200 THR A CA 1
ATOM 1562 C C . THR A 1 200 ? 36.386 15.811 -57.465 1.00 97.50 200 THR A C 1
ATOM 1564 O O . THR A 1 200 ? 36.581 16.609 -58.376 1.00 97.50 200 THR A O 1
ATOM 1567 N N . ALA A 1 201 ? 37.319 15.524 -56.551 1.00 97.81 201 ALA A N 1
ATOM 1568 C CA . ALA A 1 201 ? 38.635 16.164 -56.509 1.00 97.81 201 ALA A CA 1
ATOM 1569 C C . ALA A 1 201 ? 39.487 15.867 -57.759 1.00 97.81 201 ALA A C 1
ATOM 1571 O O . ALA A 1 201 ? 40.190 16.737 -58.274 1.00 97.81 201 ALA A O 1
ATOM 1572 N N . ALA A 1 202 ? 39.416 14.640 -58.286 1.00 97.50 202 ALA A N 1
ATOM 1573 C CA . ALA A 1 202 ? 40.095 14.281 -59.529 1.00 97.50 202 ALA A CA 1
ATOM 1574 C C . ALA A 1 202 ? 39.520 15.049 -60.730 1.00 97.50 202 ALA A C 1
ATOM 1576 O O . ALA A 1 202 ? 40.276 15.530 -61.573 1.00 97.50 202 ALA A O 1
ATOM 1577 N N . ASN A 1 203 ? 38.194 15.197 -60.800 1.00 97.69 203 ASN A N 1
ATOM 1578 C CA . ASN A 1 203 ? 37.534 15.955 -61.859 1.00 97.69 203 ASN A CA 1
ATOM 1579 C C . ASN A 1 203 ? 37.817 17.458 -61.764 1.00 97.69 203 ASN A C 1
ATOM 1581 O O . ASN A 1 203 ? 38.080 18.067 -62.798 1.00 97.69 203 ASN A O 1
ATOM 1585 N N . THR A 1 204 ? 37.834 18.054 -60.565 1.00 97.50 204 THR A N 1
ATOM 1586 C CA . THR A 1 204 ? 38.228 19.466 -60.406 1.00 97.50 204 THR A CA 1
ATOM 1587 C C . THR A 1 204 ? 39.675 19.677 -60.843 1.00 97.50 204 THR A C 1
ATOM 1589 O O . THR A 1 204 ? 39.932 20.546 -61.666 1.00 97.50 204 THR A O 1
ATOM 1592 N N . LYS A 1 205 ? 40.603 18.801 -60.427 1.00 97.44 205 LYS A N 1
ATOM 1593 C CA . LYS A 1 205 ? 42.010 18.875 -60.851 1.00 97.44 205 LYS A CA 1
ATOM 1594 C C . LYS A 1 205 ? 42.176 18.761 -62.370 1.00 97.44 205 LYS A C 1
ATOM 1596 O O . LYS A 1 205 ? 42.957 19.506 -62.952 1.00 97.44 205 LYS A O 1
ATOM 1601 N N . ARG A 1 206 ? 41.455 17.842 -63.024 1.00 96.88 206 ARG A N 1
ATOM 1602 C CA . ARG A 1 206 ? 41.484 17.712 -64.493 1.00 96.88 206 ARG A CA 1
ATOM 1603 C C . ARG A 1 206 ? 40.904 18.941 -65.188 1.00 96.88 206 ARG A C 1
ATOM 1605 O O . ARG A 1 206 ? 41.461 19.371 -66.191 1.00 96.88 206 ARG A O 1
ATOM 1612 N N . LYS A 1 207 ? 39.827 19.520 -64.649 1.00 97.12 207 LYS A N 1
ATOM 1613 C CA . LYS A 1 207 ? 39.254 20.773 -65.155 1.00 97.12 207 LYS A CA 1
ATOM 1614 C C . LYS A 1 207 ? 40.275 21.912 -65.087 1.00 97.12 207 LYS A C 1
ATOM 1616 O O . LYS A 1 207 ? 40.439 22.625 -66.070 1.00 97.12 207 LYS A O 1
ATOM 1621 N N . ASP A 1 208 ? 40.997 22.035 -63.975 1.00 96.56 208 ASP A N 1
ATOM 1622 C CA . ASP A 1 208 ? 42.034 23.060 -63.809 1.00 96.56 208 ASP A CA 1
ATOM 1623 C C . ASP A 1 208 ? 43.224 22.833 -64.758 1.00 96.56 208 ASP A C 1
ATOM 1625 O O . ASP A 1 208 ? 43.755 23.781 -65.333 1.00 96.56 208 ASP A O 1
ATOM 1629 N N . GLN A 1 209 ? 43.625 21.573 -64.973 1.00 96.38 209 GLN A N 1
ATOM 1630 C CA . GLN A 1 209 ? 44.667 21.216 -65.945 1.00 96.38 209 GLN A CA 1
ATOM 1631 C C . GLN A 1 209 ? 44.270 21.569 -67.382 1.00 96.38 209 GLN A C 1
ATOM 1633 O O . GLN A 1 209 ? 45.092 22.127 -68.104 1.00 96.38 209 GLN A O 1
ATOM 1638 N N . LEU A 1 210 ? 43.028 21.280 -67.783 1.00 96.56 210 LEU A N 1
ATOM 1639 C CA . LEU A 1 210 ? 42.506 21.660 -69.098 1.00 96.56 210 LEU A CA 1
ATOM 1640 C C . LEU A 1 210 ? 42.489 23.182 -69.267 1.00 96.56 210 LEU A C 1
ATOM 1642 O O . LEU A 1 210 ? 43.018 23.682 -70.249 1.00 96.56 210 LEU A O 1
ATOM 1646 N N . ALA A 1 211 ? 42.005 23.921 -68.264 1.00 96.44 211 ALA A N 1
ATOM 1647 C CA . ALA A 1 211 ? 41.999 25.383 -68.302 1.00 96.44 211 ALA A CA 1
ATOM 1648 C C . ALA A 1 211 ? 43.412 25.992 -68.398 1.00 96.44 211 ALA A C 1
ATOM 1650 O O . ALA A 1 211 ? 43.590 27.067 -68.968 1.00 96.44 211 ALA A O 1
ATOM 1651 N N . ASN A 1 212 ? 44.428 25.332 -67.834 1.00 96.31 212 ASN A N 1
ATOM 1652 C CA . ASN A 1 212 ? 45.820 25.753 -67.993 1.00 96.31 212 ASN A CA 1
ATOM 1653 C C . ASN A 1 212 ? 46.367 25.426 -69.388 1.00 96.31 212 ASN A C 1
ATOM 1655 O O . ASN A 1 212 ? 47.033 26.274 -69.974 1.00 96.31 212 ASN A O 1
ATOM 1659 N N . LEU A 1 213 ? 46.059 24.243 -69.931 1.00 96.25 213 LEU A N 1
ATOM 1660 C CA . LEU A 1 213 ? 46.444 23.875 -71.295 1.00 96.25 213 LEU A CA 1
ATOM 1661 C C . LEU A 1 213 ? 45.824 24.829 -72.323 1.00 96.25 213 LEU A C 1
ATOM 1663 O O . LEU A 1 213 ? 46.527 25.266 -73.228 1.00 96.25 213 LEU A O 1
ATOM 1667 N N . ASP A 1 214 ? 44.554 25.206 -72.148 1.00 95.62 214 ASP A N 1
ATOM 1668 C CA . ASP A 1 214 ? 43.874 26.190 -72.998 1.00 95.62 214 ASP A CA 1
ATOM 1669 C C . ASP A 1 214 ? 44.624 27.532 -73.001 1.00 95.62 214 ASP A C 1
ATOM 1671 O O . ASP A 1 214 ? 44.929 28.072 -74.064 1.00 95.62 214 ASP A O 1
ATOM 1675 N N . LYS A 1 215 ? 45.032 28.029 -71.824 1.00 95.56 215 LYS A N 1
ATOM 1676 C CA . LYS A 1 215 ? 45.851 29.253 -71.715 1.00 95.56 215 LYS A CA 1
ATOM 1677 C C . LYS A 1 215 ? 47.213 29.117 -72.391 1.00 95.56 215 LYS A C 1
ATOM 1679 O O . LYS A 1 215 ? 47.723 30.085 -72.949 1.00 95.56 215 LYS A O 1
ATOM 1684 N N . ASP A 1 216 ? 47.850 27.955 -72.292 1.00 94.88 216 ASP A N 1
ATOM 1685 C CA . ASP A 1 216 ? 49.153 27.732 -72.918 1.00 94.88 216 ASP A CA 1
ATOM 1686 C C . ASP A 1 216 ? 49.035 27.607 -74.443 1.00 94.88 216 ASP A C 1
ATOM 1688 O O . ASP A 1 216 ? 49.904 28.106 -75.160 1.00 94.88 216 ASP A O 1
ATOM 1692 N N . LEU A 1 217 ? 47.933 27.045 -74.951 1.00 94.50 217 LEU A N 1
ATOM 1693 C CA . LEU A 1 217 ? 47.597 27.058 -76.375 1.00 94.50 217 LEU A CA 1
ATOM 1694 C C . LEU A 1 217 ? 47.345 28.480 -76.883 1.00 94.50 217 LEU A C 1
ATOM 1696 O O . LEU A 1 217 ? 47.876 28.836 -77.933 1.00 94.50 217 LEU A O 1
ATOM 1700 N N . GLU A 1 218 ? 46.608 29.311 -76.141 1.00 93.81 218 GLU A N 1
ATOM 1701 C CA . GLU A 1 218 ? 46.414 30.730 -76.481 1.00 93.81 218 GLU A CA 1
ATOM 1702 C C . GLU A 1 218 ? 47.757 31.461 -76.612 1.00 93.81 218 GLU A C 1
ATOM 1704 O O . GLU A 1 218 ? 48.031 32.076 -77.644 1.00 93.81 218 GLU A O 1
ATOM 1709 N N . LYS A 1 219 ? 48.649 31.313 -75.622 1.00 94.81 219 LYS A N 1
ATOM 1710 C CA . LYS A 1 219 ? 50.003 31.892 -75.678 1.00 94.81 219 LYS A CA 1
ATOM 1711 C C . LYS A 1 219 ? 50.820 31.352 -76.848 1.00 94.81 219 LYS A C 1
ATOM 1713 O O . LYS A 1 219 ? 51.568 32.108 -77.460 1.00 94.81 219 LYS A O 1
ATOM 1718 N N . PHE A 1 220 ? 50.721 30.055 -77.143 1.00 94.62 220 PHE A N 1
ATOM 1719 C CA . PHE A 1 220 ? 51.430 29.444 -78.266 1.00 94.62 220 PHE A CA 1
ATOM 1720 C C . PHE A 1 220 ? 50.947 30.014 -79.604 1.00 94.62 220 PHE A C 1
ATOM 1722 O O . PHE A 1 220 ? 51.769 30.387 -80.441 1.00 94.62 220 PHE A O 1
ATOM 1729 N N . ILE A 1 221 ? 49.628 30.142 -79.786 1.00 92.12 221 ILE A N 1
ATOM 1730 C CA . ILE A 1 221 ? 49.027 30.785 -80.960 1.00 92.12 221 ILE A CA 1
ATOM 1731 C C . ILE A 1 221 ? 49.531 32.227 -81.070 1.00 92.12 221 ILE A C 1
ATOM 1733 O O . ILE A 1 221 ? 50.004 32.626 -82.134 1.00 92.12 221 ILE A O 1
ATOM 1737 N N . ASP A 1 222 ? 49.497 32.993 -79.978 1.00 92.50 222 ASP A N 1
ATOM 1738 C CA . ASP A 1 222 ? 49.980 34.375 -79.950 1.00 92.50 222 ASP A CA 1
ATOM 1739 C C . ASP A 1 222 ? 51.471 34.493 -80.286 1.00 92.50 222 ASP A C 1
ATOM 1741 O O . ASP A 1 222 ? 51.859 35.370 -81.057 1.00 92.50 222 ASP A O 1
ATOM 1745 N N . ALA A 1 223 ? 52.303 33.585 -79.773 1.00 92.38 223 ALA A N 1
ATOM 1746 C CA . ALA A 1 223 ? 53.732 33.528 -80.067 1.00 92.38 223 ALA A CA 1
ATOM 1747 C C . ALA A 1 223 ? 54.039 33.082 -81.509 1.00 92.38 223 ALA A C 1
ATOM 1749 O O . ALA A 1 223 ? 55.093 33.432 -82.040 1.00 92.38 223 ALA A O 1
ATOM 1750 N N . ALA A 1 224 ? 53.138 32.337 -82.158 1.00 90.19 224 ALA A N 1
ATOM 1751 C CA . ALA A 1 224 ? 53.268 31.911 -83.552 1.00 90.19 224 ALA A CA 1
ATOM 1752 C C . ALA A 1 224 ? 52.815 32.987 -84.562 1.00 90.19 224 ALA A C 1
ATOM 1754 O O . ALA A 1 224 ? 53.287 32.986 -85.703 1.00 90.19 224 ALA A O 1
ATOM 1755 N N . LYS A 1 225 ? 51.958 33.942 -84.159 1.00 88.62 225 LYS A N 1
ATOM 1756 C CA . LYS A 1 225 ? 51.483 35.051 -85.018 1.00 88.62 225 LYS A CA 1
ATOM 1757 C C . LYS A 1 225 ? 52.610 35.852 -85.698 1.00 88.62 225 LYS A C 1
ATOM 1759 O O . LYS A 1 225 ? 52.483 36.111 -86.892 1.00 88.62 225 LYS A O 1
ATOM 1764 N N . PRO A 1 226 ? 53.725 36.233 -85.036 1.00 88.19 226 PRO A N 1
ATOM 1765 C CA . PRO A 1 226 ? 54.833 36.937 -85.686 1.00 88.19 226 PRO A CA 1
ATOM 1766 C C . PRO A 1 226 ? 55.476 36.120 -86.810 1.00 88.19 226 PRO A C 1
ATOM 1768 O O . PRO A 1 226 ? 55.793 36.677 -87.856 1.00 88.19 226 PRO A O 1
ATOM 1771 N N . ILE A 1 227 ? 55.626 34.804 -86.613 1.00 84.56 227 ILE A N 1
ATOM 1772 C CA . ILE A 1 227 ? 56.181 33.883 -87.615 1.00 84.56 227 ILE A CA 1
ATOM 1773 C C . ILE A 1 227 ? 55.209 33.744 -88.794 1.00 84.56 227 ILE A C 1
ATOM 1775 O O . ILE A 1 227 ? 55.623 33.794 -89.947 1.00 84.56 227 ILE A O 1
ATOM 1779 N N . GLN A 1 228 ? 53.904 33.632 -88.536 1.00 78.69 228 GLN A N 1
ATOM 1780 C CA . GLN A 1 228 ? 52.898 33.672 -89.603 1.00 78.69 228 GLN A CA 1
ATOM 1781 C C . GLN A 1 228 ? 52.915 34.998 -90.370 1.00 78.69 228 GLN A C 1
ATOM 1783 O O . GLN A 1 228 ? 52.797 34.985 -91.590 1.00 78.69 228 GLN A O 1
ATOM 1788 N N . ASN A 1 229 ? 53.095 36.130 -89.687 1.00 82.94 229 ASN A N 1
ATOM 1789 C CA . ASN A 1 229 ? 53.159 37.442 -90.327 1.00 82.94 229 ASN A CA 1
ATOM 1790 C C . ASN A 1 229 ? 54.404 37.589 -91.212 1.00 82.94 229 ASN A C 1
ATOM 1792 O O . ASN A 1 229 ? 54.296 38.132 -92.310 1.00 82.94 229 ASN A O 1
ATOM 1796 N N . THR A 1 230 ? 55.566 37.080 -90.786 1.00 77.31 230 THR A N 1
ATOM 1797 C CA . THR A 1 230 ? 56.770 37.073 -91.631 1.00 77.31 230 THR A CA 1
ATOM 1798 C C . THR A 1 230 ? 56.592 36.142 -92.827 1.00 77.31 230 THR A C 1
ATOM 1800 O O . THR A 1 230 ? 56.779 36.581 -93.957 1.00 77.31 230 THR A O 1
ATOM 1803 N N . PHE A 1 231 ? 56.129 34.902 -92.636 1.00 71.50 231 PHE A N 1
ATOM 1804 C CA . PHE A 1 231 ? 55.828 33.994 -93.755 1.00 71.50 231 PHE A CA 1
ATOM 1805 C C . PHE A 1 231 ? 54.735 34.534 -94.693 1.00 71.50 231 PHE A C 1
ATOM 1807 O O . PHE A 1 231 ? 54.828 34.341 -95.901 1.00 71.50 231 PHE A O 1
ATOM 1814 N N . GLY A 1 232 ? 53.741 35.258 -94.176 1.00 71.25 232 GLY A N 1
ATOM 1815 C CA . GLY A 1 232 ? 52.712 35.941 -94.964 1.00 71.25 232 GLY A CA 1
ATOM 1816 C C . GLY A 1 232 ? 53.256 37.122 -95.773 1.00 71.25 232 GLY A C 1
ATOM 1817 O O . GLY A 1 232 ? 52.849 37.309 -96.917 1.00 71.25 232 GLY A O 1
ATOM 1818 N N . GLN A 1 233 ? 54.232 37.867 -95.237 1.00 66.12 233 GLN A N 1
ATOM 1819 C CA . GLN A 1 233 ? 54.983 38.885 -95.987 1.00 66.12 233 GLN A CA 1
ATOM 1820 C C . GLN A 1 233 ? 55.855 38.272 -97.098 1.00 66.12 233 GLN A C 1
ATOM 1822 O O . GLN A 1 233 ? 56.016 38.888 -98.150 1.00 66.12 233 GLN A O 1
ATOM 1827 N N . PHE A 1 234 ? 56.364 37.048 -96.910 1.00 59.38 234 PHE A N 1
ATOM 1828 C CA . PHE A 1 234 ? 57.073 36.283 -97.948 1.00 59.38 234 PHE A CA 1
ATOM 1829 C C . PHE A 1 234 ? 56.141 35.485 -98.882 1.00 59.38 234 PHE A C 1
ATOM 1831 O O . PHE A 1 234 ? 56.580 35.014 -99.930 1.00 59.38 234 PHE A O 1
ATOM 1838 N N . GLY A 1 235 ? 54.852 35.363 -98.558 1.00 56.34 235 GLY A N 1
ATOM 1839 C CA . GLY A 1 235 ? 53.829 34.686 -99.362 1.00 56.34 235 GLY A CA 1
ATOM 1840 C C . GLY A 1 235 ? 53.709 35.189 -100.809 1.00 56.34 235 GLY A C 1
ATOM 1841 O O . GLY A 1 235 ? 53.731 34.359 -101.720 1.00 56.34 235 GLY A O 1
ATOM 1842 N N . PRO A 1 236 ? 53.666 36.511 -101.081 1.00 56.19 236 PRO A N 1
ATOM 1843 C CA . PRO A 1 236 ? 53.698 37.010 -102.457 1.00 56.19 236 PRO A CA 1
ATOM 1844 C C . PRO A 1 236 ? 55.048 36.787 -103.165 1.00 56.19 236 PRO A C 1
ATOM 1846 O O . PRO A 1 236 ? 55.092 36.810 -104.391 1.00 56.19 236 PRO A O 1
ATOM 1849 N N . PHE A 1 237 ? 56.138 36.514 -102.436 1.00 53.00 237 PHE A N 1
ATOM 1850 C CA . PHE A 1 237 ? 57.441 36.174 -103.024 1.00 53.00 237 PHE A CA 1
ATOM 1851 C C . PHE A 1 237 ? 57.599 34.677 -103.327 1.00 53.00 237 PHE A C 1
ATOM 1853 O O . PHE A 1 237 ? 58.291 34.323 -104.278 1.00 53.00 237 PHE A O 1
ATOM 1860 N N . LEU A 1 238 ? 56.927 33.787 -102.592 1.00 50.34 238 LEU A N 1
ATOM 1861 C CA . LEU A 1 238 ? 56.977 32.341 -102.851 1.00 50.34 238 LEU A CA 1
ATOM 1862 C C . LEU A 1 238 ? 56.135 31.905 -104.060 1.00 50.34 238 LEU A C 1
ATOM 1864 O O . LEU A 1 238 ? 56.425 30.867 -104.647 1.00 50.34 238 LEU A O 1
ATOM 1868 N N . HIS A 1 239 ? 55.169 32.714 -104.508 1.00 50.47 239 HIS A N 1
ATOM 1869 C CA . HIS A 1 239 ? 54.573 32.541 -105.841 1.00 50.47 239 HIS A CA 1
ATOM 1870 C C . HIS A 1 239 ? 55.449 33.088 -106.981 1.00 50.47 239 HIS A C 1
ATOM 1872 O O . HIS A 1 239 ? 55.218 32.741 -108.135 1.00 50.47 239 HIS A O 1
ATOM 1878 N N . ALA A 1 240 ? 56.482 33.884 -106.680 1.00 50.28 240 ALA A N 1
ATOM 1879 C CA . ALA A 1 240 ? 57.427 34.403 -107.671 1.00 50.28 240 ALA A CA 1
ATOM 1880 C C . ALA A 1 240 ? 58.655 33.494 -107.890 1.00 50.28 240 ALA A C 1
ATOM 1882 O O . ALA A 1 240 ? 59.496 33.800 -108.731 1.00 50.28 240 ALA A O 1
ATOM 1883 N N . VAL A 1 241 ? 58.746 32.358 -107.187 1.00 49.47 241 VAL A N 1
ATOM 1884 C CA . VAL A 1 241 ? 59.744 31.306 -107.442 1.00 49.47 241 VAL A CA 1
ATOM 1885 C C . VAL A 1 241 ? 59.031 30.034 -107.911 1.00 49.47 241 VAL A C 1
ATOM 1887 O O . VAL A 1 241 ? 59.151 28.959 -107.334 1.00 49.47 241 VAL A O 1
ATOM 1890 N N . GLN A 1 242 ? 58.267 30.154 -108.998 1.00 46.84 242 GLN A N 1
ATOM 1891 C CA . GLN A 1 242 ? 58.180 29.058 -109.958 1.00 46.84 242 GLN A CA 1
ATOM 1892 C C . GLN A 1 242 ? 59.479 29.085 -110.764 1.00 46.84 242 GLN A C 1
ATOM 1894 O O . GLN A 1 242 ? 59.648 29.907 -111.660 1.00 46.84 242 GLN A O 1
ATOM 1899 N N . VAL A 1 243 ? 60.412 28.202 -110.410 1.00 43.81 243 VAL A N 1
ATOM 1900 C CA . VAL A 1 243 ? 61.480 27.789 -111.325 1.00 43.81 243 VAL A CA 1
ATOM 1901 C C . VAL A 1 243 ? 60.810 26.973 -112.438 1.00 43.81 243 VAL A C 1
ATOM 1903 O O . VAL A 1 243 ? 60.142 25.986 -112.122 1.00 43.81 243 VAL A O 1
ATOM 1906 N N . PRO A 1 244 ? 60.912 27.369 -113.720 1.00 49.38 244 PRO A N 1
ATOM 1907 C CA . PRO A 1 244 ? 60.605 26.474 -114.820 1.00 49.38 244 PRO A CA 1
ATOM 1908 C C . PRO A 1 244 ? 61.803 25.544 -115.064 1.00 49.38 244 PRO A C 1
ATOM 1910 O O . PRO A 1 244 ? 62.928 26.027 -115.199 1.00 49.38 244 PRO A O 1
ATOM 1913 N N . LEU A 1 245 ? 61.481 24.251 -115.197 1.00 42.22 245 LEU A N 1
ATOM 1914 C CA . LEU A 1 245 ? 62.342 23.072 -115.417 1.00 42.22 245 LEU A CA 1
ATOM 1915 C C . LEU A 1 245 ? 63.077 22.535 -114.181 1.00 42.22 245 LEU A C 1
ATOM 1917 O O . LEU A 1 245 ? 64.000 23.200 -113.668 1.00 42.22 245 LEU A O 1
#

Organism: NCBI:txid2795749

Foldseek 3Di:
DDPCVVDPDPLVNQLVVLVVQLVVLVVVLVVLVVPFDPDDDRPPVSVVVNVVSVVSNVVSVVVNVVSVVVVVVVVVVVVVVVVVVVVVVVVVVVVVVVVVVVVVVVVVVVVVVLLPQDDDPVPPLPPDPPPPDPPSPPRHPHCVVVDPFDDLVVVCVVVVVCVVPRPVVSSVVRVVVVVVVVVVVVVVVVVVVVVVVVVVVVVVVVVVVVVVVVVVVVVVVVVCVVVVVVVVVCVVVVVVPPDDD

Sequence (245 aa):
MTPKEIVTDPSLQLALSASADAQAAAVTLLDFVSSAPSTSSTSHEFQIQVSKQRKLLLAYLAQLRGLHRDAHLSARETKAVTAEARQEVDKLHLQLQNLYYEQRHLQGEIEACESYECVPSSYLCAQDPLSSVSGAKDLCSHKYLALPLIPVEEFIAQFPQYADADEVALMTARIEHEYAERQELESQRKAMLVKKQMLTAANTKRKDQLANLDKDLEKFIDAAKPIQNTFGQFGPFLHAVQVPL

Radius of gyration: 63.85 Å; chains: 1; bounding box: 108×62×201 Å

InterPro domains:
  IPR019163 THO complex, subunit 5 [PF09766] (63-232)
  IPR019163 THO complex, subunit 5 [PTHR13375] (39-116)

pLDDT: mean 83.81, std 17.19, range [42.19, 98.56]